Protein AF-0000000084936876 (afdb_homodimer)

Nearest PDB structures (foldseek):
  5cu1-assembly1_A  TM=8.291E-01  e=4.754E-08  Ruegeria pomeroyi DSS-3
  4b29-assembly1_A  TM=8.670E-01  e=3.495E-07  Roseovarius nubinhibens ISM
  4uxa-assembly9_L  TM=7.597E-01  e=8.096E-07  Granulicella tundricola
  3jzv-assembly1_A  TM=7.688E-01  e=1.232E-06  Rhodospirillum rubrum ATCC 11170
  2b8m-assembly1_A-2  TM=7.951E-01  e=5.359E-06  Methanocaldococcus jannaschii

Radius of gyration: 26.54 Å; Cα contacts (8 Å, |Δi|>4): 713; chains: 2; bounding box: 97×68×65 Å

Structure (mmCIF, N/CA/C/O backbone):
data_AF-0000000084936876-model_v1
#
loop_
_entity.id
_entity.type
_entity.pdbx_description
1 polymer 'Cupin 2 conserved barrel domain protein'
#
loop_
_atom_site.group_PDB
_atom_site.id
_atom_site.type_symbol
_atom_site.label_atom_id
_atom_site.label_alt_id
_atom_site.label_comp_id
_atom_site.label_asym_id
_atom_site.label_entity_id
_atom_site.label_seq_id
_atom_site.pdbx_PDB_ins_code
_atom_site.Cartn_x
_atom_site.Cartn_y
_atom_site.Cartn_z
_atom_site.occupancy
_atom_site.B_iso_or_equiv
_atom_site.auth_seq_id
_atom_site.auth_comp_id
_atom_site.auth_asym_id
_atom_site.auth_atom_id
_atom_site.pdbx_PDB_model_num
ATOM 1 N N . MET A 1 1 ? 78.312 -20.406 22.625 1 37.53 1 MET A N 1
ATOM 2 C CA . MET A 1 1 ? 77.062 -20.859 21.953 1 37.53 1 MET A CA 1
ATOM 3 C C . MET A 1 1 ? 75.875 -20.156 22.484 1 37.53 1 MET A C 1
ATOM 5 O O . MET A 1 1 ? 75.562 -20.266 23.672 1 37.53 1 MET A O 1
ATOM 9 N N . LYS A 1 2 ? 75.562 -18.891 22.016 1 52.69 2 LYS A N 1
ATOM 10 C CA . LYS A 1 2 ? 74.438 -18.031 22.406 1 52.69 2 LYS A CA 1
ATOM 11 C C . LYS A 1 2 ? 73.125 -18.734 22.156 1 52.69 2 LYS A C 1
ATOM 13 O O . LYS A 1 2 ? 72.938 -19.391 21.141 1 52.69 2 LYS A O 1
ATOM 18 N N . PRO A 1 3 ? 72.25 -18.953 23.219 1 56.25 3 PRO A N 1
ATOM 19 C CA . PRO A 1 3 ? 71 -19.625 23.062 1 56.25 3 PRO A CA 1
ATOM 20 C C . PRO A 1 3 ? 70.062 -18.906 22.078 1 56.25 3 PRO A C 1
ATOM 22 O O . PRO A 1 3 ? 70.062 -17.672 22.016 1 56.25 3 PRO A O 1
ATOM 25 N N . LEU A 1 4 ? 69.75 -19.547 20.922 1 57.91 4 LEU A N 1
ATOM 26 C CA . LEU A 1 4 ? 68.812 -19.062 19.953 1 57.91 4 LEU A CA 1
ATOM 27 C C . LEU A 1 4 ? 67.438 -18.906 20.578 1 57.91 4 LEU A C 1
ATOM 29 O O . LEU A 1 4 ? 66.875 -19.875 21.125 1 57.91 4 LEU A O 1
ATOM 33 N N . MET A 1 5 ? 67.062 -17.688 21.047 1 58.72 5 MET A N 1
ATOM 34 C CA . MET A 1 5 ? 65.75 -17.391 21.531 1 58.72 5 MET A CA 1
ATOM 35 C C . MET A 1 5 ? 64.688 -17.656 20.453 1 58.72 5 MET A C 1
ATOM 37 O O . MET A 1 5 ? 64.75 -17.125 19.359 1 58.72 5 MET A O 1
ATOM 41 N N . THR A 1 6 ? 64 -18.797 20.422 1 60.38 6 THR A N 1
ATOM 42 C CA . THR A 1 6 ? 62.875 -19.094 19.531 1 60.38 6 THR A CA 1
ATOM 43 C C . THR A 1 6 ? 61.688 -18.203 19.828 1 60.38 6 THR A C 1
ATOM 45 O O . THR A 1 6 ? 61.219 -18.141 20.969 1 60.38 6 THR A O 1
ATOM 48 N N . THR A 1 7 ? 61.5 -17.109 19.156 1 61.91 7 THR A N 1
ATOM 49 C CA . THR A 1 7 ? 60.312 -16.297 19.219 1 61.91 7 THR A CA 1
ATOM 50 C C . THR A 1 7 ? 59.094 -17.062 18.672 1 61.91 7 THR A C 1
ATOM 52 O O . THR A 1 7 ? 59.125 -17.547 17.547 1 61.91 7 THR A O 1
ATOM 55 N N . SER A 1 8 ? 58.281 -17.562 19.516 1 59.09 8 SER A N 1
ATOM 56 C CA . SER A 1 8 ? 57.031 -18.188 19.094 1 59.09 8 SER A CA 1
ATOM 57 C C . SER A 1 8 ? 56.062 -17.141 18.562 1 59.09 8 SER A C 1
ATOM 59 O O . SER A 1 8 ? 55.719 -16.172 19.25 1 59.09 8 SER A O 1
ATOM 61 N N . LEU A 1 9 ? 55.875 -17.078 17.266 1 61.03 9 LEU A N 1
ATOM 62 C CA . LEU A 1 9 ? 54.875 -16.25 16.625 1 61.03 9 LEU A CA 1
ATOM 63 C C . LEU A 1 9 ? 53.469 -16.797 16.922 1 61.03 9 LEU A C 1
ATOM 65 O O . LEU A 1 9 ? 53.156 -17.922 16.562 1 61.03 9 LEU A O 1
ATOM 69 N N . ALA A 1 10 ? 52.719 -16.172 17.875 1 60.09 10 ALA A N 1
ATOM 70 C CA . ALA A 1 10 ? 51.312 -16.5 18.109 1 60.09 10 ALA A CA 1
ATOM 71 C C . ALA A 1 10 ? 50.438 -16 16.969 1 60.09 10 ALA A C 1
ATOM 73 O O . ALA A 1 10 ? 50.375 -14.789 16.719 1 60.09 10 ALA A O 1
ATOM 74 N N . LEU A 1 11 ? 50.125 -16.875 16.016 1 56.88 11 LEU A N 1
ATOM 75 C CA . LEU A 1 11 ? 49.156 -16.531 14.992 1 56.88 11 LEU A CA 1
ATOM 76 C C . LEU A 1 11 ? 47.75 -16.359 15.602 1 56.88 11 LEU A C 1
ATOM 78 O O . LEU A 1 11 ? 47.188 -17.312 16.156 1 56.88 11 LEU A O 1
ATOM 82 N N . ALA A 1 12 ? 47.25 -15.117 15.82 1 61.59 12 ALA A N 1
ATOM 83 C CA . ALA A 1 12 ? 45.875 -14.844 16.219 1 61.59 12 ALA A CA 1
ATOM 84 C C . ALA A 1 12 ? 44.906 -15.258 15.133 1 61.59 12 ALA A C 1
ATOM 86 O O . ALA A 1 12 ? 44.938 -14.742 14.008 1 61.59 12 ALA A O 1
ATOM 87 N N . LEU A 1 13 ? 44.219 -16.422 15.273 1 55.91 13 LEU A N 1
ATOM 88 C CA . LEU A 1 13 ? 43.125 -16.812 14.383 1 55.91 13 LEU A CA 1
ATOM 89 C C . LEU A 1 13 ? 41.969 -15.844 14.508 1 55.91 13 LEU A C 1
ATOM 91 O O . LEU A 1 13 ? 41.312 -15.789 15.555 1 55.91 13 LEU A O 1
ATOM 95 N N . VAL A 1 14 ? 41.875 -14.859 13.641 1 60.16 14 VAL A N 1
ATOM 96 C CA . VAL A 1 14 ? 40.656 -14.055 13.547 1 60.16 14 VAL A CA 1
ATOM 97 C C . VAL A 1 14 ? 39.5 -14.93 13.094 1 60.16 14 VAL A C 1
ATOM 99 O O . VAL A 1 14 ? 39.469 -15.43 11.969 1 60.16 14 VAL A O 1
ATOM 102 N N . LEU A 1 15 ? 38.625 -15.375 14 1 57.72 15 LEU A N 1
ATOM 103 C CA . LEU A 1 15 ? 37.375 -16.016 13.648 1 57.72 15 LEU A CA 1
ATOM 104 C C . LEU A 1 15 ? 36.469 -15.062 12.883 1 57.72 15 LEU A C 1
ATOM 106 O O . LEU A 1 15 ? 35.938 -14.109 13.453 1 57.72 15 LEU A O 1
ATOM 110 N N . LEU A 1 16 ? 36.469 -15.062 11.602 1 59.28 16 LEU A N 1
ATOM 111 C CA . LEU A 1 16 ? 35.469 -14.398 10.805 1 59.28 16 LEU A CA 1
ATOM 112 C C . LEU A 1 16 ? 34.062 -14.938 11.133 1 59.28 16 LEU A C 1
ATOM 114 O O . LEU A 1 16 ? 33.719 -16.047 10.734 1 59.28 16 LEU A O 1
ATOM 118 N N . THR A 1 17 ? 33.438 -14.414 12.156 1 57.56 17 THR A N 1
ATOM 119 C CA . THR A 1 17 ? 32 -14.734 12.328 1 57.56 17 THR A CA 1
ATOM 120 C C . THR A 1 17 ? 31.234 -14.414 11.062 1 57.56 17 THR A C 1
ATOM 122 O O . THR A 1 17 ? 31.391 -13.344 10.469 1 57.56 17 THR A O 1
ATOM 125 N N . PRO A 1 18 ? 30.703 -15.445 10.438 1 56.47 18 PRO A N 1
ATOM 126 C CA . PRO A 1 18 ? 29.859 -15.133 9.281 1 56.47 18 PRO A CA 1
ATOM 127 C C . PRO A 1 18 ? 28.859 -14.016 9.57 1 56.47 18 PRO A C 1
ATOM 129 O O . PRO A 1 18 ? 28.453 -13.828 10.719 1 56.47 18 PRO A O 1
ATOM 132 N N . PRO A 1 19 ? 28.719 -13.141 8.633 1 53.59 19 PRO A N 1
ATOM 133 C CA . PRO A 1 19 ? 27.672 -12.141 8.875 1 53.59 19 PRO A CA 1
ATOM 134 C C . PRO A 1 19 ? 26.344 -12.758 9.312 1 53.59 19 PRO A C 1
ATOM 136 O O . PRO A 1 19 ? 26.031 -13.891 8.922 1 53.59 19 PRO A O 1
ATOM 139 N N . PRO A 1 20 ? 25.766 -12.305 10.344 1 46.81 20 PRO A N 1
ATOM 140 C CA . PRO A 1 20 ? 24.469 -12.852 10.766 1 46.81 20 PRO A CA 1
ATOM 141 C C . PRO A 1 20 ? 23.5 -13.078 9.602 1 46.81 20 PRO A C 1
ATOM 143 O O . PRO A 1 20 ? 23.438 -12.25 8.688 1 46.81 20 PRO A O 1
ATOM 146 N N . VAL A 1 21 ? 23.172 -14.227 9.32 1 41.81 21 VAL A N 1
ATOM 147 C CA . VAL A 1 21 ? 22.047 -14.516 8.438 1 41.81 21 VAL A CA 1
ATOM 148 C C . VAL A 1 21 ? 20.875 -13.609 8.797 1 41.81 21 VAL A C 1
ATOM 150 O O . VAL A 1 21 ? 20.422 -13.586 9.945 1 41.81 21 VAL A O 1
ATOM 153 N N . ARG A 1 22 ? 20.75 -12.461 8.18 1 45.72 22 ARG A N 1
ATOM 154 C CA . ARG A 1 22 ? 19.516 -11.719 8.406 1 45.72 22 ARG A CA 1
ATOM 155 C C . ARG A 1 22 ? 18.328 -12.664 8.555 1 45.72 22 ARG A C 1
ATOM 157 O O . ARG A 1 22 ? 18.094 -13.492 7.68 1 45.72 22 ARG A O 1
ATOM 164 N N . ALA A 1 23 ? 18.062 -13.047 9.859 1 53.78 23 ALA A N 1
ATOM 165 C CA . ALA A 1 23 ? 16.844 -13.828 10.086 1 53.78 23 ALA A CA 1
ATOM 166 C C . ALA A 1 23 ? 15.742 -13.422 9.102 1 53.78 23 ALA A C 1
ATOM 168 O O . ALA A 1 23 ? 15.516 -12.234 8.875 1 53.78 23 ALA A O 1
ATOM 169 N N . ASN A 1 24 ? 15.273 -14.367 8.242 1 72.44 24 ASN A N 1
ATOM 170 C CA . ASN A 1 24 ? 14.281 -14.172 7.191 1 72.44 24 ASN A CA 1
ATOM 171 C C . ASN A 1 24 ? 13.039 -13.461 7.719 1 72.44 24 ASN A C 1
ATOM 173 O O . ASN A 1 24 ? 12.438 -13.898 8.703 1 72.44 24 ASN A O 1
ATOM 177 N N . GLU A 1 25 ? 12.82 -12.25 7.453 1 90.19 25 GLU A N 1
ATOM 178 C CA . GLU A 1 25 ? 11.648 -11.492 7.859 1 90.19 25 GLU A CA 1
ATOM 179 C C . GLU A 1 25 ? 10.367 -12.297 7.641 1 90.19 25 GLU A C 1
ATOM 181 O O . GLU A 1 25 ? 10.227 -12.984 6.629 1 90.19 25 GLU A O 1
ATOM 186 N N . LEU A 1 26 ? 9.5 -12.383 8.68 1 96.12 26 LEU A N 1
ATOM 187 C CA . LEU A 1 26 ? 8.242 -13.117 8.57 1 96.12 26 LEU A CA 1
ATOM 188 C C . LEU A 1 26 ? 7.172 -12.273 7.895 1 96.12 26 LEU A C 1
ATOM 190 O O . LEU A 1 26 ? 7.125 -11.055 8.086 1 96.12 26 LEU A O 1
ATOM 194 N N . ALA A 1 27 ? 6.309 -12.977 7.117 1 98.56 27 ALA A N 1
ATOM 195 C CA . ALA A 1 27 ? 5.109 -12.336 6.59 1 98.56 27 ALA A CA 1
ATOM 196 C C . ALA A 1 27 ? 4.141 -11.969 7.715 1 98.56 27 ALA A C 1
ATOM 198 O O . ALA A 1 27 ? 4.152 -12.594 8.781 1 98.56 27 ALA A O 1
ATOM 199 N N . LEU A 1 28 ? 3.344 -10.938 7.512 1 98.5 28 LEU A N 1
ATOM 200 C CA . LEU A 1 28 ? 2.328 -10.586 8.5 1 98.5 28 LEU A CA 1
ATOM 201 C C . LEU A 1 28 ? 1.069 -10.062 7.816 1 98.5 28 LEU A C 1
ATOM 203 O O . LEU A 1 28 ? 1.102 -9.695 6.641 1 98.5 28 LEU A O 1
ATOM 207 N N . SER A 1 29 ? -0.061 -10.094 8.461 1 98.69 29 SER A N 1
ATOM 208 C CA . SER A 1 29 ? -1.321 -9.453 8.094 1 98.69 29 SER A CA 1
ATOM 209 C C . SER A 1 29 ? -1.938 -8.719 9.281 1 98.69 29 SER A C 1
ATOM 211 O O . SER A 1 29 ? -1.851 -9.18 10.422 1 98.69 29 SER A O 1
ATOM 213 N N . VAL A 1 30 ? -2.502 -7.578 8.961 1 98.69 30 VAL A N 1
ATOM 214 C CA . VAL A 1 30 ? -3.002 -6.719 10.031 1 98.69 30 VAL A CA 1
ATOM 215 C C . VAL A 1 30 ? -4.332 -6.098 9.617 1 98.69 30 VAL A C 1
ATOM 217 O O . VAL A 1 30 ? -4.473 -5.605 8.492 1 98.69 30 VAL A O 1
ATOM 220 N N . SER A 1 31 ? -5.297 -6.195 10.477 1 98.75 31 SER A N 1
ATOM 221 C CA . SER A 1 31 ? -6.508 -5.383 10.391 1 98.75 31 SER A CA 1
ATOM 222 C C . SER A 1 31 ? -6.395 -4.129 11.25 1 98.75 31 SER A C 1
ATOM 224 O O . SER A 1 31 ? -5.824 -4.164 12.344 1 98.75 31 SER A O 1
ATOM 226 N N . PRO A 1 32 ? -7.012 -3.035 10.758 1 98.69 32 PRO A N 1
ATOM 227 C CA . PRO A 1 32 ? -6.977 -1.844 11.609 1 98.69 32 PRO A CA 1
ATOM 228 C C . PRO A 1 32 ? -7.59 -2.086 12.984 1 98.69 32 PRO A C 1
ATOM 230 O O . PRO A 1 32 ? -7.273 -1.372 13.945 1 98.69 32 PRO A O 1
ATOM 233 N N . ASP A 1 33 ? -8.391 -3.09 13.133 1 98.06 33 ASP A N 1
ATOM 234 C CA . ASP A 1 33 ? -9.109 -3.33 14.375 1 98.06 33 ASP A CA 1
ATOM 235 C C . ASP A 1 33 ? -8.367 -4.328 15.258 1 98.06 33 ASP A C 1
ATOM 237 O O . ASP A 1 33 ? -8.812 -4.641 16.359 1 98.06 33 ASP A O 1
ATOM 241 N N . ASP A 1 34 ? -7.281 -4.844 14.789 1 98.56 34 ASP A N 1
ATOM 242 C CA . ASP A 1 34 ? -6.527 -5.824 15.562 1 98.56 34 ASP A CA 1
ATOM 243 C C . ASP A 1 34 ? -5.945 -5.195 16.828 1 98.56 34 ASP A C 1
ATOM 245 O O . ASP A 1 34 ? -5.52 -4.035 16.812 1 98.56 34 ASP A O 1
ATOM 249 N N . SER A 1 35 ? -5.746 -5.965 17.828 1 97.5 35 SER A N 1
ATOM 250 C CA . SER A 1 35 ? -5.227 -5.488 19.109 1 97.5 35 SER A CA 1
ATOM 251 C C . SER A 1 35 ? -3.742 -5.148 19.016 1 97.5 35 SER A C 1
ATOM 253 O O . SER A 1 35 ? -3.219 -4.387 19.828 1 97.5 35 SER A O 1
ATOM 255 N N . VAL A 1 36 ? -3.076 -5.742 18.047 1 96.75 36 VAL A N 1
ATOM 256 C CA . VAL A 1 36 ? -1.639 -5.531 17.906 1 96.75 36 VAL A CA 1
ATOM 257 C C . VAL A 1 36 ? -1.371 -4.125 17.375 1 96.75 36 VAL A C 1
ATOM 259 O O . VAL A 1 36 ? -0.239 -3.637 17.438 1 96.75 36 VAL A O 1
ATOM 262 N N . VAL A 1 37 ? -2.408 -3.547 16.75 1 98.75 37 VAL A N 1
ATOM 263 C CA . VAL A 1 37 ? -2.256 -2.184 16.25 1 98.75 37 VAL A CA 1
ATOM 264 C C . VAL A 1 37 ? -2.133 -1.214 17.422 1 98.75 37 VAL A C 1
ATOM 266 O O . VAL A 1 37 ? -3.061 -1.079 18.219 1 98.75 37 VAL A O 1
ATOM 269 N N . GLN A 1 38 ? -0.998 -0.496 17.531 1 98.5 38 GLN A N 1
ATOM 270 C CA . GLN A 1 38 ? -0.733 0.461 18.594 1 98.5 38 GLN A CA 1
ATOM 271 C C . GLN A 1 38 ? -0.874 1.896 18.094 1 98.5 38 GLN A C 1
ATOM 273 O O . GLN A 1 38 ? 0.076 2.467 17.562 1 98.5 38 GLN A O 1
ATOM 278 N N . TRP A 1 39 ? -1.994 2.422 18.391 1 98.75 39 TRP A N 1
ATOM 279 C CA . TRP A 1 39 ? -2.309 3.77 17.922 1 98.75 39 TRP A CA 1
ATOM 280 C C . TRP A 1 39 ? -1.572 4.816 18.75 1 98.75 39 TRP A C 1
ATOM 282 O O . TRP A 1 39 ? -1.48 4.699 19.969 1 98.75 39 TRP A O 1
ATOM 292 N N . GLY A 1 40 ? -1.03 5.766 18.109 1 98.5 40 GLY A N 1
ATOM 293 C CA . GLY A 1 40 ? -0.396 6.926 18.719 1 98.5 40 GLY A CA 1
ATOM 294 C C . GLY A 1 40 ? -0.872 8.242 18.125 1 98.5 40 GLY A C 1
ATOM 295 O O . GLY A 1 40 ? -1.695 8.25 17.203 1 98.5 40 GLY A O 1
ATOM 296 N N . PRO A 1 41 ? -0.347 9.289 18.594 1 97.81 41 PRO A N 1
ATOM 297 C CA . PRO A 1 41 ? -0.813 10.602 18.141 1 97.81 41 PRO A CA 1
ATOM 298 C C . PRO A 1 41 ? -0.229 10.992 16.781 1 97.81 41 PRO A C 1
ATOM 300 O O . PRO A 1 41 ? 0.843 10.516 16.406 1 97.81 41 PRO A O 1
ATOM 303 N N . CYS A 1 42 ? -0.963 11.836 16.094 1 98.31 42 CYS A N 1
ATOM 304 C CA . CYS A 1 42 ? -0.417 12.523 14.93 1 98.31 42 CYS A CA 1
ATOM 305 C C . CYS A 1 42 ? 0.503 13.664 15.344 1 98.31 42 CYS A C 1
ATOM 307 O O . CYS A 1 42 ? 0.605 13.977 16.531 1 98.31 42 CYS A O 1
ATOM 309 N N . PRO A 1 43 ? 1.274 14.148 14.359 1 97.38 43 PRO A N 1
ATOM 310 C CA . PRO A 1 43 ? 2.094 15.312 14.695 1 97.38 43 PRO A CA 1
ATOM 311 C C . PRO A 1 43 ? 1.299 16.422 15.391 1 97.38 43 PRO A C 1
ATOM 313 O O . PRO A 1 43 ? 0.101 16.578 15.141 1 97.38 43 PRO A O 1
ATOM 316 N N . ALA A 1 44 ? 1.956 17.281 16.094 1 96.88 44 ALA A N 1
ATOM 317 C CA . ALA A 1 44 ? 1.335 18.25 17 1 96.88 44 ALA A CA 1
ATOM 318 C C . ALA A 1 44 ? 0.499 19.25 16.219 1 96.88 44 ALA A C 1
ATOM 320 O O . ALA A 1 44 ? -0.468 19.812 16.75 1 96.88 44 ALA A O 1
ATOM 321 N N . PHE A 1 45 ? 0.885 19.516 15 1 97.06 45 PHE A N 1
ATOM 322 C CA . PHE A 1 45 ? 0.172 20.547 14.266 1 97.06 45 PHE A CA 1
ATOM 323 C C . PHE A 1 45 ? -1.131 20.016 13.688 1 97.06 45 PHE A C 1
ATOM 325 O O . PHE A 1 45 ? -1.899 20.75 13.07 1 97.06 45 PHE A O 1
ATOM 332 N N . PHE A 1 46 ? -1.391 18.719 13.789 1 97.75 46 PHE A N 1
ATOM 333 C CA . PHE A 1 46 ? -2.715 18.172 13.5 1 97.75 46 PHE A CA 1
ATOM 334 C C . PHE A 1 46 ? -3.662 18.422 14.672 1 97.75 46 PHE A C 1
ATOM 336 O O . PHE A 1 46 ? -3.275 18.266 15.828 1 97.75 46 PHE A O 1
ATOM 343 N N . PRO A 1 47 ? -4.895 18.781 14.391 1 97.25 47 PRO A N 1
ATOM 344 C CA . PRO A 1 47 ? -5.863 18.875 15.484 1 97.25 47 PRO A CA 1
ATOM 345 C C . PRO A 1 47 ? -6.043 17.547 16.234 1 97.25 47 PRO A C 1
ATOM 347 O O . PRO A 1 47 ? -5.707 16.484 15.703 1 97.25 47 PRO A O 1
ATOM 350 N N . ASP A 1 48 ? -6.633 17.562 17.422 1 97.75 48 ASP A N 1
ATOM 351 C CA . ASP A 1 48 ? -6.887 16.359 18.203 1 97.75 48 ASP A CA 1
ATOM 352 C C . ASP A 1 48 ? -7.812 15.406 17.469 1 97.75 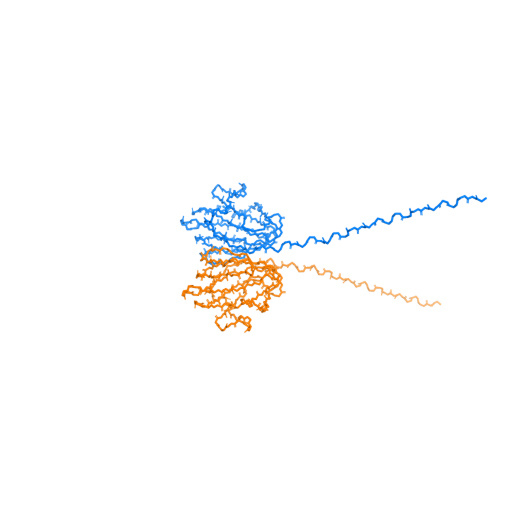48 ASP A C 1
ATOM 354 O O . ASP A 1 48 ? -8.695 15.836 16.719 1 97.75 48 ASP A O 1
ATOM 358 N N . GLY A 1 49 ? -7.598 14.078 17.734 1 98.38 49 GLY A N 1
ATOM 359 C CA . GLY A 1 49 ? -8.484 13.078 17.172 1 98.38 49 GLY A CA 1
ATOM 360 C C . GLY A 1 49 ? -7.805 12.188 16.141 1 98.38 49 GLY A C 1
ATOM 361 O O . GLY A 1 49 ? -8.258 11.07 15.883 1 98.38 49 GLY A O 1
ATOM 362 N N . CYS A 1 50 ? -6.789 12.727 15.562 1 98.5 50 CYS A N 1
ATOM 363 C CA . CYS A 1 50 ? -6.008 11.969 14.594 1 98.5 50 CYS A CA 1
ATOM 364 C C . CYS A 1 50 ? -5.152 10.914 15.281 1 98.5 50 CYS A C 1
ATOM 366 O O . CYS A 1 50 ? -4.555 11.18 16.328 1 98.5 50 CYS A O 1
ATOM 368 N N . GLU A 1 51 ? -5.094 9.711 14.719 1 98.75 51 GLU A N 1
ATOM 369 C CA . GLU A 1 51 ? -4.23 8.648 15.227 1 98.75 51 GLU A CA 1
ATOM 370 C C . GLU A 1 51 ? -3.426 8.008 14.102 1 98.75 51 GLU A C 1
ATOM 372 O O . GLU A 1 51 ? -3.879 7.957 12.953 1 98.75 51 GLU A O 1
ATOM 377 N N . LEU A 1 52 ? -2.252 7.508 14.43 1 98.81 52 LEU A N 1
ATOM 378 C CA . LEU A 1 52 ? -1.408 6.754 13.508 1 98.81 52 LEU A CA 1
ATOM 379 C C . LEU A 1 52 ? -0.862 5.496 14.18 1 98.81 52 LEU A C 1
ATOM 381 O O . LEU A 1 52 ? -0.699 5.457 15.398 1 98.81 52 LEU A O 1
ATOM 385 N N . ALA A 1 53 ? -0.579 4.488 13.469 1 98.94 53 ALA A N 1
ATOM 386 C CA . ALA A 1 53 ? 0.075 3.27 13.938 1 98.94 53 ALA A CA 1
ATOM 387 C C . ALA A 1 53 ? 1.056 2.74 12.891 1 98.94 53 ALA A C 1
ATOM 389 O O . ALA A 1 53 ? 0.704 2.592 11.719 1 98.94 53 ALA A O 1
ATOM 390 N N . VAL A 1 54 ? 2.299 2.48 13.266 1 98.88 54 VAL A N 1
ATOM 391 C CA . VAL A 1 54 ? 3.232 1.784 12.383 1 98.88 54 VAL A CA 1
ATOM 392 C C . VAL A 1 54 ? 2.9 0.295 12.352 1 98.88 54 VAL A C 1
ATOM 394 O O . VAL A 1 54 ? 2.875 -0.365 13.391 1 98.88 54 VAL A O 1
ATOM 397 N N . ILE A 1 55 ? 2.656 -0.219 11.203 1 98.88 55 ILE A N 1
ATOM 398 C CA . ILE A 1 55 ? 2.213 -1.608 11.148 1 98.88 55 ILE A CA 1
ATOM 399 C C . ILE A 1 55 ? 3.305 -2.477 10.531 1 98.88 55 ILE A C 1
ATOM 401 O O . ILE A 1 55 ? 3.264 -3.705 10.633 1 98.88 55 ILE A O 1
ATOM 405 N N . HIS A 1 56 ? 4.27 -1.874 9.922 1 98.75 56 HIS A N 1
ATOM 406 C CA . HIS A 1 56 ? 5.426 -2.607 9.414 1 98.75 56 HIS A CA 1
ATOM 407 C C . HIS A 1 56 ? 6.625 -1.686 9.227 1 98.75 56 HIS A C 1
ATOM 409 O O . HIS A 1 56 ? 6.477 -0.559 8.742 1 98.75 56 HIS A O 1
ATOM 415 N N . GLY A 1 57 ? 7.793 -2.205 9.617 1 98.5 57 GLY A N 1
ATOM 416 C CA . GLY A 1 57 ? 9.039 -1.499 9.383 1 98.5 57 GLY A CA 1
ATOM 417 C C . GLY A 1 57 ? 9.375 -0.504 10.484 1 98.5 57 GLY A C 1
ATOM 418 O O . GLY A 1 57 ? 8.703 -0.456 11.516 1 98.5 57 GLY A O 1
ATOM 419 N N . ASP A 1 58 ? 10.477 0.191 10.289 1 98.56 58 ASP A N 1
ATOM 420 C CA . ASP A 1 58 ? 10.984 1.264 11.133 1 98.56 58 ASP A CA 1
ATOM 421 C C . ASP A 1 58 ? 10.711 2.633 10.516 1 98.56 58 ASP A C 1
ATOM 423 O O . ASP A 1 58 ? 11.258 2.959 9.453 1 98.56 58 ASP A O 1
ATOM 427 N N . PRO A 1 59 ? 9.852 3.426 11.156 1 98.56 59 PRO A N 1
ATOM 428 C CA . PRO A 1 59 ? 9.484 4.703 10.539 1 98.56 59 PRO A CA 1
ATOM 429 C C . PRO A 1 59 ? 10.68 5.613 10.297 1 98.56 59 PRO A C 1
ATOM 431 O O . PRO A 1 59 ? 10.594 6.566 9.516 1 98.56 59 PRO A O 1
ATOM 434 N N . ALA A 1 60 ? 11.773 5.371 10.969 1 98.69 60 ALA A N 1
ATOM 435 C CA . ALA A 1 60 ? 12.969 6.188 10.789 1 98.69 60 ALA A CA 1
ATOM 436 C C . ALA A 1 60 ? 13.797 5.695 9.602 1 98.69 60 ALA A C 1
ATOM 438 O O . ALA A 1 60 ? 14.82 6.289 9.258 1 98.69 60 ALA A O 1
ATOM 439 N N . LYS A 1 61 ? 13.383 4.625 8.93 1 98.69 61 LYS A N 1
ATOM 440 C CA . LYS A 1 61 ? 14.047 4.035 7.773 1 98.69 61 LYS A CA 1
ATOM 441 C C . LYS A 1 61 ? 13.102 3.955 6.578 1 98.69 61 LYS A C 1
ATOM 443 O O . LYS A 1 61 ? 11.891 4.156 6.723 1 98.69 61 LYS A O 1
ATOM 448 N N . PRO A 1 62 ? 13.664 3.746 5.363 1 98.56 62 PRO A N 1
ATOM 449 C CA . PRO A 1 62 ? 12.789 3.627 4.195 1 98.56 62 PRO A CA 1
ATOM 450 C C . PRO A 1 62 ? 11.836 2.438 4.289 1 98.56 62 PRO A C 1
ATOM 452 O O . PRO A 1 62 ? 12.156 1.437 4.938 1 98.56 62 PRO A O 1
ATOM 455 N N . ASN A 1 63 ? 10.703 2.582 3.641 1 98.75 63 ASN A N 1
ATOM 456 C CA . ASN A 1 63 ? 9.75 1.509 3.377 1 98.75 63 ASN A CA 1
ATOM 457 C C . ASN A 1 63 ? 9.031 1.073 4.648 1 98.75 63 ASN A C 1
ATOM 459 O O . ASN A 1 63 ? 8.859 -0.123 4.891 1 98.75 63 ASN A O 1
ATOM 463 N N . ALA A 1 64 ? 8.688 2.023 5.508 1 98.88 64 ALA A N 1
ATOM 464 C CA . ALA A 1 64 ? 7.754 1.757 6.594 1 98.88 64 ALA A CA 1
ATOM 465 C C . ALA A 1 64 ? 6.309 1.917 6.125 1 98.88 64 ALA A C 1
ATOM 467 O O . ALA A 1 64 ? 6.027 2.713 5.223 1 98.88 64 ALA A O 1
ATOM 468 N N . ASP A 1 65 ? 5.379 1.185 6.734 1 98.94 65 ASP A N 1
ATOM 469 C CA . ASP A 1 65 ? 3.945 1.259 6.465 1 98.94 65 ASP A CA 1
ATOM 470 C C . ASP A 1 65 ? 3.172 1.675 7.715 1 98.94 65 ASP A C 1
ATOM 472 O O . ASP A 1 65 ? 3.461 1.2 8.812 1 98.94 65 ASP A O 1
ATOM 476 N N . ILE A 1 66 ? 2.172 2.529 7.555 1 98.94 66 ILE A N 1
ATOM 477 C CA . ILE A 1 66 ? 1.428 2.98 8.727 1 98.94 66 ILE A CA 1
ATOM 478 C C . ILE A 1 66 ? -0.07 2.934 8.43 1 98.94 66 ILE A C 1
ATOM 480 O O . ILE A 1 66 ? -0.482 2.889 7.27 1 98.94 66 ILE A O 1
ATOM 484 N N . LEU A 1 67 ? -0.846 2.93 9.453 1 98.94 67 LEU A N 1
ATOM 485 C CA . LEU A 1 67 ? -2.258 3.297 9.453 1 98.94 67 LEU A CA 1
ATOM 486 C C . LEU A 1 67 ? -2.445 4.746 9.891 1 98.94 67 LEU A C 1
ATOM 488 O O . LEU A 1 67 ? -1.776 5.207 10.812 1 98.94 67 LEU A O 1
ATOM 492 N N . PHE A 1 68 ? -3.258 5.48 9.211 1 99 68 PHE A N 1
ATOM 493 C CA . PHE A 1 68 ? -3.703 6.824 9.547 1 99 68 PHE A CA 1
ATOM 494 C C . PHE A 1 68 ? -5.211 6.859 9.758 1 99 68 PHE A C 1
ATOM 496 O O . PHE A 1 68 ? -5.977 6.523 8.852 1 99 68 PHE A O 1
ATOM 503 N N . LYS A 1 69 ? -5.629 7.285 10.914 1 98.94 69 LYS A N 1
ATOM 504 C CA . LYS A 1 69 ? -7.047 7.277 11.258 1 98.94 69 LYS A CA 1
ATOM 505 C C . LYS A 1 69 ? -7.504 8.648 11.742 1 98.94 69 LYS A C 1
ATOM 507 O O . LYS A 1 69 ? -6.871 9.25 12.617 1 98.94 69 LYS A O 1
ATOM 512 N N . ILE A 1 70 ? -8.609 9.125 11.195 1 98.94 70 ILE A N 1
ATOM 513 C CA . ILE A 1 70 ? -9.219 10.383 11.633 1 98.94 70 ILE A CA 1
ATOM 514 C C . ILE A 1 70 ? -10.727 10.203 11.781 1 98.94 70 ILE A C 1
ATOM 516 O O . ILE A 1 70 ? -11.336 9.414 11.055 1 98.94 70 ILE A O 1
ATOM 520 N N . PRO A 1 71 ? -11.352 10.969 12.688 1 98.81 71 PRO A N 1
ATOM 521 C CA . PRO A 1 71 ? -12.805 10.844 12.852 1 98.81 71 PRO A CA 1
ATOM 522 C C . PRO A 1 71 ? -13.586 11.43 11.68 1 98.81 71 PRO A C 1
ATOM 524 O O . PRO A 1 71 ? -13.031 12.18 10.875 1 98.81 71 PRO A O 1
ATOM 527 N N . GLY A 1 72 ? -14.852 10.953 11.625 1 98.88 72 GLY A N 1
ATOM 528 C CA . GLY A 1 72 ? -15.734 11.57 10.648 1 98.88 72 GLY A CA 1
ATOM 529 C C . GLY A 1 72 ? -15.812 13.078 10.789 1 98.88 72 GLY A C 1
ATOM 530 O O . GLY A 1 72 ? -15.914 13.602 11.906 1 98.88 72 GLY A O 1
ATOM 531 N N . GLY A 1 73 ? -15.734 13.773 9.625 1 98.69 73 GLY A N 1
ATOM 532 C CA . GLY A 1 73 ? -15.852 15.219 9.625 1 98.69 73 GLY A CA 1
ATOM 533 C C . GLY A 1 73 ? -14.531 15.922 9.875 1 98.69 73 GLY A C 1
ATOM 534 O O . GLY A 1 73 ? -14.438 17.141 9.734 1 98.69 73 GLY A O 1
ATOM 535 N N . TYR A 1 74 ? -13.484 15.227 10.203 1 98.56 74 TYR A N 1
ATOM 536 C CA . TYR A 1 74 ? -12.18 15.758 10.578 1 98.56 74 TYR A CA 1
ATOM 537 C C . TYR A 1 74 ? -11.438 16.297 9.359 1 98.56 74 TYR A C 1
ATOM 539 O O . TYR A 1 74 ? -11.398 15.641 8.32 1 98.56 74 TYR A O 1
ATOM 547 N N . ALA A 1 75 ? -10.859 17.438 9.5 1 98.44 75 ALA A N 1
ATOM 548 C CA . ALA A 1 75 ? -9.984 18 8.477 1 98.44 75 ALA A CA 1
ATOM 549 C C . ALA A 1 75 ? -8.547 18.094 8.969 1 98.44 75 ALA A C 1
ATOM 551 O O . ALA A 1 75 ? -8.305 18.516 10.109 1 98.44 75 ALA A O 1
ATOM 552 N N . PHE A 1 76 ? -7.629 17.641 8.148 1 97.88 76 PHE A N 1
ATOM 553 C CA . PHE A 1 76 ? -6.227 17.828 8.508 1 97.88 76 PHE A CA 1
ATOM 554 C C . PHE A 1 76 ? -5.594 18.922 7.664 1 97.88 76 PHE A C 1
ATOM 556 O O . PHE A 1 76 ? -5.938 19.094 6.496 1 97.88 76 PHE A O 1
ATOM 563 N N . PRO A 1 77 ? -4.688 19.688 8.234 1 97.56 77 PRO A N 1
ATOM 564 C CA . PRO A 1 77 ? -4.152 20.891 7.602 1 97.56 77 PRO A CA 1
ATOM 565 C C . PRO A 1 77 ? -3.121 20.578 6.52 1 97.56 77 PRO A C 1
ATOM 567 O O . PRO A 1 77 ? -2.637 19.453 6.43 1 97.56 77 PRO A O 1
ATOM 570 N N . ALA A 1 78 ? -2.789 21.609 5.789 1 98.12 78 ALA A N 1
ATOM 571 C CA . ALA A 1 78 ? -1.775 21.516 4.742 1 98.12 78 ALA A CA 1
ATOM 572 C C . ALA A 1 78 ? -0.422 21.109 5.328 1 98.12 78 ALA A C 1
ATOM 574 O O . ALA A 1 78 ? 0.009 21.656 6.344 1 98.12 78 ALA A O 1
ATOM 575 N N . HIS A 1 79 ? 0.238 20.188 4.703 1 98.44 79 HIS A N 1
ATOM 576 C CA . HIS A 1 79 ? 1.554 19.688 5.098 1 98.44 79 HIS A CA 1
ATOM 577 C C . HIS A 1 79 ? 2.229 18.953 3.945 1 98.44 79 HIS A C 1
ATOM 579 O O . HIS A 1 79 ? 1.638 18.781 2.877 1 98.44 79 HIS A O 1
ATOM 585 N N . TRP A 1 80 ? 3.49 18.656 4.102 1 97.75 80 TRP A N 1
ATOM 586 C CA . TRP A 1 80 ? 4.227 17.859 3.119 1 97.75 80 TRP A CA 1
ATOM 587 C C . TRP A 1 80 ? 5.164 16.875 3.809 1 97.75 80 TRP A C 1
ATOM 589 O O . TRP A 1 80 ? 5.383 16.953 5.02 1 97.75 80 TRP A O 1
ATOM 599 N N . HIS A 1 81 ? 5.527 15.836 3.104 1 98 81 HIS A N 1
ATOM 600 C CA . HIS A 1 81 ? 6.461 14.789 3.516 1 98 81 HIS A CA 1
ATOM 601 C C . HIS A 1 81 ? 7.645 14.703 2.559 1 98 81 HIS A C 1
ATOM 603 O O . HIS A 1 81 ? 7.512 14.992 1.368 1 98 81 HIS A O 1
ATOM 609 N N . THR A 1 82 ? 8.805 14.219 3.066 1 98.31 82 THR A N 1
ATOM 610 C CA . THR A 1 82 ? 9.938 13.914 2.197 1 98.31 82 THR A CA 1
ATOM 611 C C . THR A 1 82 ? 9.602 12.742 1.277 1 98.31 82 THR A C 1
ATOM 613 O O . THR A 1 82 ? 10.062 12.688 0.134 1 98.31 82 THR A O 1
ATOM 616 N N . SER A 1 83 ? 8.852 11.867 1.776 1 98.69 83 SER A N 1
ATOM 617 C CA . SER A 1 83 ? 8.5 10.633 1.072 1 98.69 83 SER A CA 1
ATOM 618 C C . SER A 1 83 ? 7.25 10.828 0.214 1 98.69 83 SER A C 1
ATOM 620 O O . SER A 1 83 ? 6.328 11.547 0.603 1 98.69 83 SER A O 1
ATOM 622 N N . ALA A 1 84 ? 7.258 10.125 -0.92 1 98.69 84 ALA A N 1
ATOM 623 C CA . ALA A 1 84 ? 5.969 9.852 -1.547 1 98.69 84 ALA A CA 1
ATOM 624 C C . ALA A 1 84 ? 5.078 9.023 -0.627 1 98.69 84 ALA A C 1
ATOM 626 O O . ALA A 1 84 ? 5.574 8.297 0.235 1 98.69 84 ALA A O 1
ATOM 627 N N . GLU A 1 85 ? 3.793 9.172 -0.78 1 98.88 85 GLU A N 1
ATOM 628 C CA . GLU A 1 85 ? 2.805 8.367 -0.069 1 98.88 85 GLU A CA 1
ATOM 629 C C . GLU A 1 85 ? 1.999 7.504 -1.036 1 98.88 85 GLU A C 1
ATOM 631 O O . GLU A 1 85 ? 1.431 8.016 -2.006 1 98.88 85 GLU A O 1
ATOM 636 N N . ARG A 1 86 ? 1.974 6.238 -0.862 1 98.94 86 ARG A N 1
ATOM 637 C CA . ARG A 1 86 ? 1.149 5.254 -1.558 1 98.94 86 ARG A CA 1
ATOM 638 C C . ARG A 1 86 ? 0.02 4.754 -0.664 1 98.94 86 ARG A C 1
ATOM 640 O O . ARG A 1 86 ? 0.255 3.992 0.275 1 98.94 86 ARG A O 1
ATOM 647 N N . MET A 1 87 ? -1.188 5.207 -0.927 1 99 87 MET A N 1
ATOM 648 C CA . MET A 1 87 ? -2.273 5.148 0.048 1 99 87 MET A CA 1
ATOM 649 C C . MET A 1 87 ? -3.422 4.285 -0.467 1 99 87 MET A C 1
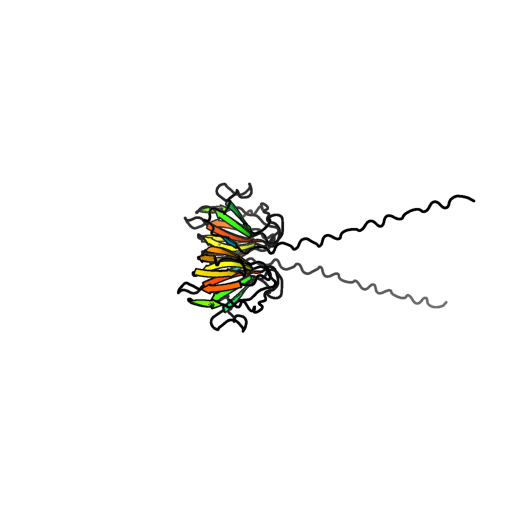ATOM 651 O O . MET A 1 87 ? -3.723 4.297 -1.662 1 99 87 MET A O 1
ATOM 655 N N . VAL A 1 88 ? -4.039 3.625 0.402 1 99 88 VAL A N 1
ATOM 656 C CA . VAL A 1 88 ? -5.324 2.986 0.145 1 99 88 VAL A CA 1
ATOM 657 C C . VAL A 1 88 ? -6.316 3.363 1.242 1 99 88 VAL A C 1
ATOM 659 O O . VAL A 1 88 ? -6.035 3.195 2.43 1 99 88 VAL A O 1
ATOM 662 N N . LEU A 1 89 ? -7.453 3.918 0.838 1 99 89 LEU A N 1
ATOM 663 C CA . LEU A 1 89 ? -8.5 4.18 1.815 1 99 89 LEU A CA 1
ATOM 664 C C . LEU A 1 89 ? -9.273 2.902 2.135 1 99 89 LEU A C 1
ATOM 666 O O . LEU A 1 89 ? -9.883 2.303 1.246 1 99 89 LEU A O 1
ATOM 670 N N . VAL A 1 90 ? -9.328 2.566 3.451 1 98.94 90 VAL A N 1
ATOM 671 C CA . VAL A 1 90 ? -9.93 1.273 3.762 1 98.94 90 VAL A CA 1
ATOM 672 C C . VAL A 1 90 ? -11.188 1.475 4.605 1 98.94 90 VAL A C 1
ATOM 674 O O . VAL A 1 90 ? -11.883 0.512 4.93 1 98.94 90 VAL A O 1
ATOM 677 N N . SER A 1 91 ? -11.43 2.67 4.965 1 98.94 91 SER A N 1
ATOM 678 C CA . SER A 1 91 ? -12.664 3.045 5.648 1 98.94 91 SER A CA 1
ATOM 679 C C . SER A 1 91 ? -13.039 4.496 5.359 1 98.94 91 SER A C 1
ATOM 681 O O . SER A 1 91 ? -12.172 5.367 5.316 1 98.94 91 SER A O 1
ATOM 683 N N . GLY A 1 92 ? -14.336 4.746 5.168 1 98.94 92 GLY A N 1
ATOM 684 C CA . GLY A 1 92 ? -14.875 6.094 5.062 1 98.94 92 GLY A CA 1
ATOM 685 C C . GLY A 1 92 ? -14.805 6.656 3.656 1 98.94 92 GLY A C 1
ATOM 686 O O . GLY A 1 92 ? -14.758 5.898 2.682 1 98.94 92 GLY A O 1
ATOM 687 N N . GLU A 1 93 ? -15.016 7.934 3.551 1 98.94 93 GLU A N 1
ATOM 688 C CA . GLU A 1 93 ? -14.883 8.766 2.357 1 98.94 93 GLU A CA 1
ATOM 689 C C . GLU A 1 93 ? -14.07 10.023 2.65 1 98.94 93 GLU A C 1
ATOM 691 O O . GLU A 1 93 ? -14.312 10.703 3.65 1 98.94 93 GLU A O 1
ATOM 696 N N . MET A 1 94 ? -13.133 10.305 1.766 1 98.94 94 MET A N 1
ATOM 697 C CA . MET A 1 94 ? -12.18 11.367 2.068 1 98.94 94 MET A CA 1
ATOM 698 C C . MET A 1 94 ? -12.016 12.312 0.877 1 98.94 94 MET A C 1
ATOM 700 O O . MET A 1 94 ? -11.961 11.859 -0.27 1 98.94 94 MET A O 1
ATOM 704 N N . SER A 1 95 ? -11.945 13.562 1.161 1 98.94 95 SER A N 1
ATOM 705 C CA . SER A 1 95 ? -11.461 14.539 0.184 1 98.94 95 SER A CA 1
ATOM 706 C C . SER A 1 95 ? -9.984 14.836 0.382 1 98.94 95 SER A C 1
ATOM 708 O O . SER A 1 95 ? -9.531 15.078 1.506 1 98.94 95 SER A O 1
ATOM 710 N N . LEU A 1 96 ? -9.203 14.75 -0.631 1 98.81 96 LEU A N 1
ATOM 711 C CA . LEU A 1 96 ? -7.762 14.977 -0.61 1 98.81 96 LEU A CA 1
ATOM 712 C C . LEU A 1 96 ? -7.352 15.969 -1.698 1 98.81 96 LEU A C 1
ATOM 714 O O . LEU A 1 96 ? -7.707 15.789 -2.865 1 98.81 96 LEU A O 1
ATOM 718 N N . THR A 1 97 ? -6.637 17 -1.358 1 98.19 97 THR A N 1
ATOM 719 C CA . THR A 1 97 ? -6.27 18.047 -2.305 1 98.19 97 THR A CA 1
ATOM 720 C C . THR A 1 97 ? -4.766 18.312 -2.264 1 98.19 97 THR A C 1
ATOM 722 O O . THR A 1 97 ? -4.211 18.594 -1.202 1 98.19 97 THR A O 1
ATOM 725 N N . TYR A 1 98 ? -4.164 18.172 -3.359 1 97.62 98 TYR A N 1
ATOM 726 C CA . TYR A 1 98 ? -2.77 18.578 -3.521 1 97.62 98 TYR A CA 1
ATOM 727 C C . TYR A 1 98 ? -2.668 19.953 -4.16 1 97.62 98 TYR A C 1
ATOM 729 O O . TYR A 1 98 ? -3.441 20.281 -5.062 1 97.62 98 TYR A O 1
ATOM 737 N N . GLN A 1 99 ? -1.706 20.688 -3.693 1 95.38 99 GLN A N 1
ATOM 738 C CA . GLN A 1 99 ? -1.514 22.031 -4.227 1 95.38 99 GLN A CA 1
ATOM 739 C C . GLN A 1 99 ? -1.376 22 -5.746 1 95.38 99 GLN A C 1
ATOM 741 O O . GLN A 1 99 ? -0.587 21.219 -6.289 1 95.38 99 GLN A O 1
ATOM 746 N N . GLY A 1 100 ? -2.176 22.875 -6.371 1 94.88 100 GLY A N 1
ATOM 747 C CA . GLY A 1 100 ? -2.117 22.984 -7.82 1 94.88 100 GLY A CA 1
ATOM 748 C C . GLY A 1 100 ? -3.008 22 -8.539 1 94.88 100 GLY A C 1
ATOM 749 O O . GLY A 1 100 ? -3.043 21.953 -9.773 1 94.88 100 GLY A O 1
ATOM 750 N N . GLN A 1 101 ? -3.766 21.188 -7.789 1 96.94 101 GLN A N 1
ATOM 751 C CA . GLN A 1 101 ? -4.664 20.203 -8.391 1 96.94 101 GLN A CA 1
ATOM 752 C C . GLN A 1 101 ? -6.07 20.328 -7.809 1 96.94 101 GLN A C 1
ATOM 754 O O . GLN A 1 101 ? -6.254 20.844 -6.711 1 96.94 101 GLN A O 1
ATOM 759 N N . GLN A 1 102 ? -7.035 19.828 -8.617 1 97.44 102 GLN A N 1
ATOM 760 C CA . GLN A 1 102 ? -8.398 19.75 -8.102 1 97.44 102 GLN A CA 1
ATOM 761 C C . GLN A 1 102 ? -8.516 18.703 -6.992 1 97.44 102 GLN A C 1
ATOM 763 O O . GLN A 1 102 ? -7.785 17.719 -6.996 1 97.44 102 GLN A O 1
ATOM 768 N N . PRO A 1 103 ? -9.453 18.906 -6.102 1 98.12 103 PRO A N 1
ATOM 769 C CA . PRO A 1 103 ? -9.664 17.906 -5.062 1 98.12 103 PRO A CA 1
ATOM 770 C C . PRO A 1 103 ? -10.062 16.547 -5.629 1 98.12 103 PRO A C 1
ATOM 772 O O . PRO A 1 103 ? -10.797 16.469 -6.617 1 98.12 103 PRO A O 1
ATOM 775 N N . ALA A 1 104 ? -9.617 15.57 -5.004 1 98.5 104 ALA A N 1
ATOM 776 C CA . ALA A 1 104 ? -10.039 14.211 -5.305 1 98.5 104 ALA A CA 1
ATOM 777 C C . ALA A 1 104 ? -10.93 13.648 -4.195 1 98.5 104 ALA A C 1
ATOM 779 O O . ALA A 1 104 ? -10.688 13.898 -3.012 1 98.5 104 ALA A O 1
ATOM 780 N N . THR A 1 105 ? -11.891 12.938 -4.582 1 98.69 105 THR A N 1
ATOM 781 C CA . THR A 1 105 ? -12.688 12.18 -3.629 1 98.69 105 THR A CA 1
ATOM 782 C C . THR A 1 105 ? -12.242 10.719 -3.602 1 98.69 105 THR A C 1
ATOM 784 O O . THR A 1 105 ? -12.266 10.039 -4.633 1 98.69 105 THR A O 1
ATOM 787 N N . LEU A 1 106 ? -11.906 10.266 -2.434 1 98.88 106 LEU A N 1
ATOM 788 C CA . LEU A 1 106 ? -11.539 8.867 -2.234 1 98.88 106 LEU A CA 1
ATOM 789 C C . LEU A 1 106 ? -12.672 8.102 -1.555 1 98.88 106 LEU A C 1
ATOM 791 O O . LEU A 1 106 ? -13.172 8.523 -0.511 1 98.88 106 LEU A O 1
ATOM 795 N N . LYS A 1 107 ? -13.008 7.023 -2.166 1 98.88 107 LYS A N 1
ATOM 796 C CA . LYS A 1 107 ? -13.898 6.051 -1.543 1 98.88 107 LYS A CA 1
ATOM 797 C C . LYS A 1 107 ? -13.141 4.805 -1.105 1 98.88 107 LYS A C 1
ATOM 799 O O . LYS A 1 107 ? -12.047 4.527 -1.612 1 98.88 107 LYS A O 1
ATOM 804 N N . THR A 1 108 ? -13.773 4.117 -0.142 1 98.88 108 THR A N 1
ATOM 805 C CA . THR A 1 108 ? -13.133 2.912 0.372 1 98.88 108 THR A CA 1
ATOM 806 C C . THR A 1 108 ? -12.727 1.984 -0.771 1 98.88 108 THR A C 1
ATOM 808 O O . THR A 1 108 ? -13.531 1.721 -1.673 1 98.88 108 THR A O 1
ATOM 811 N N . GLY A 1 109 ? -11.492 1.538 -0.723 1 98.88 109 GLY A N 1
ATOM 812 C CA . GLY A 1 109 ? -10.977 0.634 -1.737 1 98.88 109 GLY A CA 1
ATOM 813 C C . GLY A 1 109 ? -10.148 1.336 -2.797 1 98.88 109 GLY A C 1
ATOM 814 O O . GLY A 1 109 ? -9.438 0.687 -3.568 1 98.88 109 GLY A O 1
ATOM 815 N N . MET A 1 110 ? -10.188 2.652 -2.842 1 98.94 110 MET A N 1
ATOM 816 C CA . MET A 1 110 ? -9.43 3.406 -3.838 1 98.94 110 MET A CA 1
ATOM 817 C C . MET A 1 110 ? -7.98 3.584 -3.402 1 98.94 110 MET A C 1
ATOM 819 O O . MET A 1 110 ? -7.691 3.664 -2.207 1 98.94 110 MET A O 1
ATOM 823 N N . TYR A 1 111 ? -7.164 3.656 -4.402 1 98.94 111 TYR A N 1
ATOM 824 C CA . TYR A 1 111 ? -5.746 3.965 -4.281 1 98.94 111 TYR A CA 1
ATOM 825 C C . TYR A 1 111 ? -5.484 5.445 -4.539 1 98.94 111 TYR A C 1
ATOM 827 O O . TYR A 1 111 ? -6.141 6.059 -5.387 1 98.94 111 TYR A O 1
ATOM 835 N N . ALA A 1 112 ? -4.531 6.012 -3.812 1 98.94 112 ALA A N 1
ATOM 836 C CA . ALA A 1 112 ? -4.043 7.355 -4.098 1 98.94 112 ALA A CA 1
ATOM 837 C C . ALA A 1 112 ? -2.525 7.426 -3.973 1 98.94 112 ALA A C 1
ATOM 839 O O . ALA A 1 112 ? -1.941 6.824 -3.07 1 98.94 112 ALA A O 1
ATOM 840 N N . TYR A 1 113 ? -1.913 8.148 -4.863 1 98.94 113 TYR A N 1
ATOM 841 C CA . TYR A 1 113 ? -0.487 8.453 -4.824 1 98.94 113 TYR A CA 1
ATOM 842 C C . TYR A 1 113 ? -0.254 9.93 -4.551 1 98.94 113 TYR A C 1
ATOM 844 O O . TYR A 1 113 ? -0.811 10.797 -5.234 1 98.94 113 TYR A O 1
ATOM 852 N N . GLY A 1 114 ? 0.517 10.25 -3.545 1 98.81 114 GLY A N 1
ATOM 853 C CA . GLY A 1 114 ? 0.985 11.602 -3.271 1 98.81 114 GLY A CA 1
ATOM 854 C C . GLY A 1 114 ? 2.475 11.773 -3.502 1 98.81 114 GLY A C 1
ATOM 855 O O . GLY A 1 114 ? 3.291 11.156 -2.82 1 98.81 114 GLY A O 1
ATOM 856 N N . PRO A 1 115 ? 2.869 12.648 -4.316 1 98.62 115 PRO A N 1
ATOM 857 C CA . PRO A 1 115 ? 4.293 12.82 -4.613 1 98.62 115 PRO A CA 1
ATOM 858 C C . PRO A 1 115 ? 5.082 13.367 -3.428 1 98.62 115 PRO A C 1
ATOM 860 O O . PRO A 1 115 ? 4.539 14.109 -2.607 1 98.62 115 PRO A O 1
ATOM 863 N N . ALA A 1 116 ? 6.359 12.945 -3.393 1 98.25 116 ALA A N 1
ATOM 864 C CA . ALA A 1 116 ? 7.27 13.5 -2.396 1 98.25 116 ALA A CA 1
ATOM 865 C C . ALA A 1 116 ? 7.23 15.031 -2.414 1 98.25 116 ALA A C 1
ATOM 867 O O . ALA A 1 116 ? 7.242 15.641 -3.484 1 98.25 116 ALA A O 1
ATOM 868 N N . LYS A 1 117 ? 7.078 15.617 -1.229 1 97.5 117 LYS A N 1
ATOM 869 C CA . LYS A 1 117 ? 7.207 17.047 -0.961 1 97.5 117 LYS A CA 1
ATOM 870 C C . LYS A 1 117 ? 5.98 17.812 -1.45 1 97.5 117 LYS A C 1
ATOM 872 O O . LYS A 1 117 ? 5.91 19.031 -1.318 1 97.5 117 LYS A O 1
ATOM 877 N N . ALA A 1 118 ? 5.012 17.125 -2.035 1 97.31 118 ALA A N 1
ATOM 878 C CA . ALA A 1 118 ? 3.809 17.812 -2.488 1 97.31 118 ALA A CA 1
ATOM 879 C C . ALA A 1 118 ? 2.943 18.25 -1.306 1 97.31 118 ALA A C 1
ATOM 881 O O . ALA A 1 118 ? 2.582 17.422 -0.463 1 97.31 118 ALA A O 1
ATOM 882 N N . VAL A 1 119 ? 2.631 19.469 -1.271 1 97.5 119 VAL A N 1
ATOM 883 C CA . VAL A 1 119 ? 1.777 20 -0.211 1 97.5 119 VAL A CA 1
ATOM 884 C C . VAL A 1 119 ? 0.342 19.516 -0.417 1 97.5 119 VAL A C 1
ATOM 886 O O . VAL A 1 119 ? -0.187 19.578 -1.528 1 97.5 119 VAL A O 1
ATOM 889 N N . HIS A 1 120 ? -0.308 19.062 0.669 1 98.38 120 HIS A N 1
ATOM 890 C CA . HIS A 1 120 ? -1.674 18.562 0.571 1 98.38 120 HIS A CA 1
ATOM 891 C C . HIS A 1 120 ? -2.418 18.719 1.892 1 98.38 120 HIS A C 1
ATOM 893 O O . HIS A 1 120 ? -1.799 18.953 2.934 1 98.38 120 HIS A O 1
ATOM 899 N N . HIS A 1 121 ? -3.699 18.781 1.828 1 98.38 121 HIS A N 1
ATOM 900 C CA . HIS A 1 121 ? -4.656 18.766 2.926 1 98.38 121 HIS A CA 1
ATOM 901 C C . HIS A 1 121 ? -5.863 17.891 2.584 1 98.38 121 HIS A C 1
ATOM 903 O O . HIS A 1 121 ? -5.992 17.422 1.452 1 98.38 121 HIS A O 1
ATOM 909 N N . GLY A 1 122 ? -6.699 17.641 3.609 1 98.31 122 GLY A N 1
ATOM 910 C CA . GLY A 1 122 ? -7.848 16.781 3.334 1 98.31 122 GLY A CA 1
ATOM 911 C C . GLY A 1 122 ? -8.883 16.797 4.445 1 98.31 122 GLY A C 1
ATOM 912 O O . GLY A 1 122 ? -8.734 17.531 5.426 1 98.31 122 GLY A O 1
ATOM 913 N N . GLN A 1 123 ? -9.883 16.047 4.188 1 98.81 123 GLN A N 1
ATOM 914 C CA . GLN A 1 123 ? -10.992 15.938 5.125 1 98.81 123 GLN A CA 1
ATOM 915 C C . GLN A 1 123 ? -11.688 14.586 5.004 1 98.81 123 GLN A C 1
ATOM 917 O O . GLN A 1 123 ? -11.906 14.086 3.898 1 98.81 123 GLN A O 1
ATOM 922 N N . CYS A 1 124 ? -11.969 13.977 6.195 1 98.94 124 CYS A N 1
ATOM 923 C CA . CYS A 1 124 ? -12.906 12.859 6.199 1 98.94 124 CYS A CA 1
ATOM 924 C C . CYS A 1 124 ? -14.344 13.344 6.047 1 98.94 124 CYS A C 1
ATOM 926 O O . CYS A 1 124 ? -14.914 13.891 6.988 1 98.94 124 CYS A O 1
ATOM 928 N N . VAL A 1 125 ? -14.953 13.031 4.918 1 98.88 125 VAL A N 1
ATOM 929 C CA . VAL A 1 125 ? -16.219 13.68 4.625 1 98.88 125 VAL A CA 1
ATOM 930 C C . VAL A 1 125 ? -17.375 12.75 4.996 1 98.88 125 VAL A C 1
ATOM 932 O O . VAL A 1 125 ? -18.547 13.148 4.945 1 98.88 125 VAL A O 1
ATOM 935 N N . SER A 1 126 ? -17.078 11.539 5.293 1 98.81 126 SER A N 1
ATOM 936 C CA . SER A 1 126 ? -18.094 10.625 5.809 1 98.81 126 SER A CA 1
ATOM 937 C C . SER A 1 126 ? -18.297 10.812 7.309 1 98.81 126 SER A C 1
ATOM 939 O O . SER A 1 126 ? -17.484 11.469 7.973 1 98.81 126 SER A O 1
ATOM 941 N N . SER A 1 127 ? -19.406 10.273 7.812 1 98.56 127 SER A N 1
ATOM 942 C CA . SER A 1 127 ? -19.641 10.289 9.258 1 98.56 127 SER A CA 1
ATOM 943 C C . SER A 1 127 ? -18.781 9.25 9.969 1 98.56 127 SER A C 1
ATOM 945 O O . SER A 1 127 ? -18.359 9.461 11.102 1 98.56 127 SER A O 1
ATOM 947 N N . GLU A 1 128 ? -18.562 8.117 9.336 1 98.44 128 GLU A N 1
ATOM 948 C CA . GLU A 1 128 ? -17.672 7.102 9.898 1 98.44 128 GLU A CA 1
ATOM 949 C C . GLU A 1 128 ? -16.219 7.523 9.773 1 98.44 128 GLU A C 1
ATOM 951 O O . GLU A 1 128 ? -15.859 8.305 8.891 1 98.44 128 GLU A O 1
ATOM 956 N N . PRO A 1 129 ? -15.367 7.039 10.641 1 98.88 129 PRO A N 1
ATOM 957 C CA . PRO A 1 129 ? -13.953 7.391 10.562 1 98.88 129 PRO A CA 1
ATOM 958 C C . PRO A 1 129 ? -13.312 6.969 9.234 1 98.88 129 PRO A C 1
ATOM 960 O O . PRO A 1 129 ? -13.71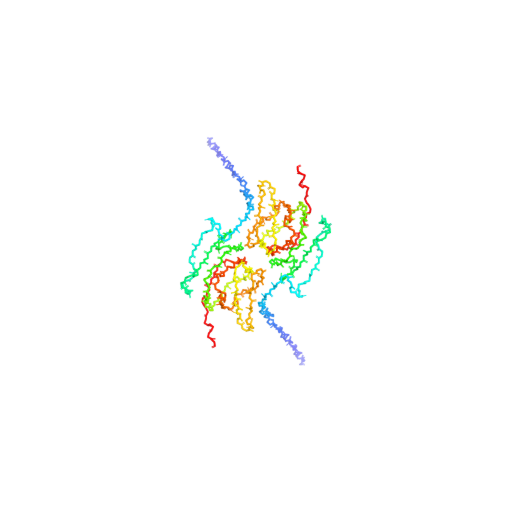1 5.965 8.648 1 98.88 129 PRO A O 1
ATOM 963 N N . CYS A 1 130 ? -12.367 7.762 8.82 1 98.94 130 CYS A N 1
ATOM 964 C CA . CYS A 1 130 ? -11.531 7.402 7.684 1 98.94 130 CYS A CA 1
ATOM 965 C C . CYS A 1 130 ? -10.242 6.727 8.148 1 98.94 130 CYS A C 1
ATOM 967 O O . CYS A 1 130 ? -9.641 7.145 9.141 1 98.94 130 CYS A O 1
ATOM 969 N N . ILE A 1 131 ? -9.867 5.613 7.453 1 99 131 ILE A N 1
ATOM 970 C CA . ILE A 1 131 ? -8.602 4.941 7.711 1 99 131 ILE A CA 1
ATOM 971 C C . ILE A 1 131 ? -7.844 4.75 6.398 1 99 131 ILE A C 1
ATOM 973 O O . ILE A 1 131 ? -8.398 4.23 5.426 1 99 131 ILE A O 1
ATOM 977 N N . LEU A 1 132 ? -6.621 5.23 6.371 1 99 132 LEU A N 1
ATOM 978 C CA . LEU A 1 132 ? -5.703 4.973 5.27 1 99 132 LEU A CA 1
ATOM 979 C C . LEU A 1 132 ? -4.637 3.959 5.676 1 99 132 LEU A C 1
ATOM 981 O O . LEU A 1 132 ? -4.137 3.992 6.801 1 99 132 LEU A O 1
ATOM 985 N N . VAL A 1 133 ? -4.324 3.041 4.781 1 99 133 VAL A N 1
ATOM 986 C CA . VAL A 1 133 ? -3.029 2.369 4.793 1 99 133 VAL A CA 1
ATOM 987 C C . VAL A 1 133 ? -2.041 3.137 3.92 1 99 133 VAL A C 1
ATOM 989 O O . VAL A 1 133 ? -2.328 3.43 2.758 1 99 133 VAL A O 1
ATOM 992 N N . ILE A 1 134 ? -0.905 3.494 4.453 1 99 134 ILE A N 1
ATOM 993 C CA . ILE A 1 134 ? 0.057 4.305 3.717 1 99 134 ILE A CA 1
ATOM 994 C C . ILE A 1 134 ? 1.406 3.592 3.668 1 99 134 ILE A C 1
ATOM 996 O O . ILE A 1 134 ? 1.98 3.266 4.711 1 99 134 ILE A O 1
ATOM 1000 N N . ALA A 1 135 ? 1.891 3.346 2.531 1 99 135 ALA A N 1
ATOM 1001 C CA . ALA A 1 135 ? 3.24 2.832 2.312 1 99 135 ALA A CA 1
ATOM 1002 C C . ALA A 1 135 ? 4.207 3.959 1.958 1 99 135 ALA A C 1
ATOM 1004 O O . ALA A 1 135 ? 4.078 4.582 0.901 1 99 135 ALA A O 1
ATOM 1005 N N . PHE A 1 136 ? 5.176 4.18 2.764 1 98.94 136 PHE A N 1
ATOM 1006 C CA . PHE A 1 136 ? 6.18 5.211 2.529 1 98.94 136 PHE A CA 1
ATOM 1007 C C . PHE A 1 136 ? 7.387 4.633 1.803 1 98.94 136 PHE A C 1
ATOM 1009 O O . PHE A 1 136 ? 7.668 3.438 1.907 1 98.94 136 PHE A O 1
ATOM 1016 N N . GLU A 1 137 ? 8.078 5.488 1.07 1 98.81 137 GLU A N 1
ATOM 1017 C CA . GLU A 1 137 ? 9.344 5.121 0.435 1 98.81 137 GLU A CA 1
ATOM 1018 C C . GLU A 1 137 ? 10.531 5.574 1.274 1 98.81 137 GLU A C 1
ATOM 1020 O O . GLU A 1 137 ? 11.516 4.84 1.413 1 98.81 137 GLU A O 1
ATOM 1025 N N . ALA A 1 138 ? 10.523 6.77 1.791 1 98.75 138 ALA A N 1
ATOM 1026 C CA . ALA A 1 138 ? 11.508 7.348 2.695 1 98.75 138 ALA A CA 1
ATOM 1027 C C . ALA A 1 138 ? 10.992 7.375 4.133 1 98.75 138 ALA A C 1
ATOM 1029 O O . ALA A 1 138 ? 9.828 7.043 4.383 1 98.75 138 ALA A O 1
ATOM 1030 N N . PRO A 1 139 ? 11.859 7.645 5.09 1 98.81 139 PRO A N 1
ATOM 1031 C CA . PRO A 1 139 ? 11.406 7.688 6.48 1 98.81 139 PRO A CA 1
ATOM 1032 C C . PRO A 1 139 ? 10.148 8.539 6.668 1 98.81 139 PRO A C 1
ATOM 1034 O O . PRO A 1 139 ? 9.938 9.5 5.926 1 98.81 139 PRO A O 1
ATOM 1037 N N . VAL A 1 140 ? 9.398 8.203 7.664 1 98.75 140 VAL A N 1
ATOM 1038 C CA . VAL A 1 140 ? 8.133 8.875 7.93 1 98.75 140 VAL A CA 1
ATOM 1039 C C . VAL A 1 140 ? 8.391 10.234 8.586 1 98.75 140 VAL A C 1
ATOM 1041 O O . VAL A 1 140 ? 9.062 10.312 9.617 1 98.75 140 VAL A O 1
ATOM 1044 N N . ASP A 1 141 ? 7.871 11.289 7.965 1 98.56 141 ASP A N 1
ATOM 1045 C CA . ASP A 1 141 ? 7.922 12.641 8.5 1 98.56 141 ASP A CA 1
ATOM 1046 C C . ASP A 1 141 ? 6.742 13.477 7.996 1 98.56 141 ASP A C 1
ATOM 1048 O O . ASP A 1 141 ? 5.961 13.016 7.164 1 98.56 141 ASP A O 1
ATOM 1052 N N . ALA A 1 142 ? 6.453 14.508 8.641 1 98.38 142 ALA A N 1
ATOM 1053 C CA . ALA A 1 142 ? 5.465 15.492 8.203 1 98.38 142 ALA A CA 1
ATOM 1054 C C . ALA A 1 142 ? 5.879 16.906 8.609 1 98.38 142 ALA A C 1
ATOM 1056 O O . ALA A 1 142 ? 6.285 17.125 9.758 1 98.38 142 ALA A O 1
ATOM 1057 N N . PHE A 1 143 ? 5.719 17.812 7.676 1 98 143 PHE A N 1
ATOM 1058 C CA . PHE A 1 143 ? 6.051 19.203 7.914 1 98 143 PHE A CA 1
ATOM 1059 C C . PHE A 1 143 ? 4.867 20.109 7.59 1 98 143 PHE A C 1
ATOM 1061 O O . PHE A 1 143 ? 4.285 20.016 6.508 1 98 143 PHE A O 1
ATOM 1068 N N . GLU A 1 144 ? 4.562 20.906 8.547 1 97.31 144 GLU A N 1
ATOM 1069 C CA . GLU A 1 144 ? 3.463 21.844 8.344 1 97.31 144 GLU A CA 1
ATOM 1070 C C . GLU A 1 144 ? 3.75 22.781 7.176 1 97.31 144 GLU A C 1
ATOM 1072 O O . GLU A 1 144 ? 4.891 23.203 6.973 1 97.31 144 GLU A O 1
ATOM 1077 N N . ALA A 1 145 ? 2.748 23 6.422 1 95.69 145 ALA A N 1
ATOM 1078 C CA . ALA A 1 145 ? 2.859 23.938 5.316 1 95.69 145 ALA A CA 1
ATOM 1079 C C . ALA A 1 145 ? 1.825 25.062 5.441 1 95.69 145 ALA A C 1
ATOM 1081 O O . ALA A 1 145 ? 0.803 24.891 6.113 1 95.69 145 ALA A O 1
ATOM 1082 N N . ASP A 1 146 ? 2.188 26.219 4.93 1 80.44 146 ASP A N 1
ATOM 1083 C CA . ASP A 1 146 ? 1.253 27.344 4.93 1 80.44 146 ASP A CA 1
ATOM 1084 C C . ASP A 1 146 ? 0.363 27.312 3.691 1 80.44 146 ASP A C 1
ATOM 1086 O O . ASP A 1 146 ? 0.86 27.312 2.562 1 80.44 146 ASP A O 1
ATOM 1090 N N . GLU A 1 147 ? -0.599 26.422 3.471 1 63.75 147 GLU A N 1
ATOM 1091 C CA . GLU A 1 147 ? -1.406 26.578 2.264 1 63.75 147 GLU A CA 1
ATOM 1092 C C . GLU A 1 147 ? -2.494 27.625 2.449 1 63.75 147 GLU A C 1
ATOM 1094 O O . GLU A 1 147 ? -3.506 27.375 3.104 1 63.75 147 GLU A O 1
ATOM 1099 N N . SER A 1 148 ? -2.113 28.812 2.736 1 47.81 148 SER A N 1
ATOM 1100 C CA . SER A 1 148 ? -3.148 29.844 2.646 1 47.81 148 SER A CA 1
ATOM 1101 C C . SER A 1 148 ? -4.051 29.609 1.438 1 47.81 148 SER A C 1
ATOM 1103 O O . SER A 1 148 ? -3.568 29.281 0.35 1 47.81 148 SER A O 1
ATOM 1105 N N . PRO A 1 149 ? -5.305 29.375 1.725 1 41.44 149 PRO A N 1
ATOM 1106 C CA . PRO A 1 149 ? -6.156 29.531 0.544 1 41.44 149 PRO A CA 1
ATOM 1107 C C . PRO A 1 149 ? -5.812 30.781 -0.26 1 41.44 149 PRO A C 1
ATOM 1109 O O . PRO A 1 149 ? -5.254 31.734 0.285 1 41.44 149 PRO A O 1
ATOM 1112 N N . MET B 1 1 ? 60.875 37.875 -42.781 1 38.53 1 MET B N 1
ATOM 1113 C CA . MET B 1 1 ? 59.844 38.188 -41.812 1 38.53 1 MET B CA 1
ATOM 1114 C C . MET B 1 1 ? 58.625 37.281 -42 1 38.53 1 MET B C 1
ATOM 1116 O O . MET B 1 1 ? 58 37.281 -43.062 1 38.53 1 MET B O 1
ATOM 1120 N N . LYS B 1 2 ? 58.688 36 -41.438 1 53.19 2 LYS B N 1
ATOM 1121 C CA . LYS B 1 2 ? 57.656 34.938 -41.531 1 53.19 2 LYS B CA 1
ATOM 1122 C C . LYS B 1 2 ? 56.344 35.406 -40.938 1 53.19 2 LYS B C 1
ATOM 1124 O O . LYS B 1 2 ? 56.312 36.062 -39.906 1 53.19 2 LYS B O 1
ATOM 1129 N N . PRO B 1 3 ? 55.25 35.438 -41.75 1 56.06 3 PRO B N 1
ATOM 1130 C CA . PRO B 1 3 ? 53.969 35.906 -41.25 1 56.06 3 PRO B CA 1
ATOM 1131 C C . PRO B 1 3 ? 53.469 35.094 -40.031 1 56.06 3 PRO B C 1
ATOM 1133 O O . PRO B 1 3 ? 53.75 33.906 -39.938 1 56.06 3 PRO B O 1
ATOM 1136 N N . LEU B 1 4 ? 53.375 35.812 -38.906 1 58.31 4 LEU B N 1
ATOM 1137 C CA . LEU B 1 4 ? 52.781 35.25 -37.688 1 58.31 4 LEU B CA 1
ATOM 1138 C C . LEU B 1 4 ? 51.344 34.812 -37.906 1 58.31 4 LEU B C 1
ATOM 1140 O O . LEU B 1 4 ? 50.5 35.594 -38.312 1 58.31 4 LEU B O 1
ATOM 1144 N N . MET B 1 5 ? 51.125 33.531 -38.281 1 58.72 5 MET B N 1
ATOM 1145 C CA . MET B 1 5 ? 49.781 32.969 -38.375 1 58.72 5 MET B CA 1
ATOM 1146 C C . MET B 1 5 ? 49.031 33.094 -37.062 1 58.72 5 MET B C 1
ATOM 1148 O O . MET B 1 5 ? 49.531 32.656 -36.031 1 58.72 5 MET B O 1
ATOM 1152 N N . THR B 1 6 ? 48.188 34.062 -36.844 1 60.94 6 THR B N 1
ATOM 1153 C CA . THR B 1 6 ? 47.312 34.219 -35.688 1 60.94 6 THR B CA 1
ATOM 1154 C C . THR B 1 6 ? 46.281 33.062 -35.625 1 60.94 6 THR B C 1
ATOM 1156 O O . THR B 1 6 ? 45.562 32.812 -36.594 1 60.94 6 THR B O 1
ATOM 1159 N N . THR B 1 7 ? 46.531 32.031 -34.906 1 61.22 7 THR B N 1
ATOM 1160 C CA . THR B 1 7 ? 45.562 30.969 -34.625 1 61.22 7 THR B CA 1
ATOM 1161 C C . THR B 1 7 ? 44.406 31.484 -33.75 1 61.22 7 THR B C 1
ATOM 1163 O O . THR B 1 7 ? 44.656 32.062 -32.688 1 61.22 7 THR B O 1
ATOM 1166 N N . SER B 1 8 ? 43.344 31.797 -34.344 1 60 8 SER B N 1
ATOM 1167 C CA . SER B 1 8 ? 42.156 32.156 -33.594 1 60 8 SER B CA 1
ATOM 1168 C C . SER B 1 8 ? 41.625 30.969 -32.812 1 60 8 SER B C 1
ATOM 1170 O O . SER B 1 8 ? 41.344 29.906 -33.375 1 60 8 SER B O 1
ATOM 1172 N N . LEU B 1 9 ? 41.812 30.953 -31.5 1 61.44 9 LEU B N 1
ATOM 1173 C CA . LEU B 1 9 ? 41.219 29.969 -30.609 1 61.44 9 LEU B CA 1
ATOM 1174 C C . LEU B 1 9 ? 39.719 30.156 -30.5 1 61.44 9 LEU B C 1
ATOM 1176 O O . LEU B 1 9 ? 39.25 31.203 -30.031 1 61.44 9 LEU B O 1
ATOM 1180 N N . ALA B 1 10 ? 38.906 29.375 -31.234 1 61.47 10 ALA B N 1
ATOM 1181 C CA . ALA B 1 10 ? 37.438 29.359 -31.062 1 61.47 10 ALA B CA 1
ATOM 1182 C C . ALA B 1 10 ? 37.062 28.734 -29.719 1 61.47 10 ALA B C 1
ATOM 1184 O O . ALA B 1 10 ? 37.406 27.578 -29.453 1 61.47 10 ALA B O 1
ATOM 1185 N N . LEU B 1 11 ? 36.75 29.609 -28.719 1 58 11 LEU B N 1
ATOM 1186 C CA . LEU B 1 11 ? 36.219 29.125 -27.453 1 58 11 LEU B CA 1
ATOM 1187 C C . LEU B 1 11 ? 34.812 28.547 -27.672 1 58 11 LEU B C 1
ATOM 1189 O O . LEU B 1 11 ? 33.906 29.266 -28.062 1 58 11 LEU B O 1
ATOM 1193 N N . ALA B 1 12 ? 34.656 27.234 -27.75 1 63.38 12 ALA B N 1
ATOM 1194 C CA . ALA B 1 12 ? 33.344 26.594 -27.766 1 63.38 12 ALA B CA 1
ATOM 1195 C C . ALA B 1 12 ? 32.594 26.781 -26.438 1 63.38 12 ALA B C 1
ATOM 1197 O O . ALA B 1 12 ? 33.094 26.359 -25.391 1 63.38 12 ALA B O 1
ATOM 1198 N N . LEU B 1 13 ? 31.641 27.75 -26.359 1 57.72 13 LEU B N 1
ATOM 1199 C CA . LEU B 1 13 ? 30.766 27.891 -25.203 1 57.72 13 LEU B CA 1
ATOM 1200 C C . LEU B 1 13 ? 29.906 26.641 -25.031 1 57.72 13 LEU B C 1
ATOM 1202 O O . LEU B 1 13 ? 29.047 26.344 -25.859 1 57.72 13 LEU B O 1
ATOM 1206 N N . VAL B 1 14 ? 30.281 25.734 -24.141 1 62.09 14 VAL B N 1
ATOM 1207 C CA . VAL B 1 14 ? 29.406 24.641 -23.75 1 62.09 14 VAL B CA 1
ATOM 1208 C C . VAL B 1 14 ? 28.203 25.188 -22.984 1 62.09 14 VAL B C 1
ATOM 1210 O O . VAL B 1 14 ? 28.344 25.734 -21.891 1 62.09 14 VAL B O 1
ATOM 1213 N N . LEU B 1 15 ? 27.062 25.344 -23.656 1 59.28 15 LEU B N 1
ATOM 1214 C CA . LEU B 1 15 ? 25.828 25.641 -22.953 1 59.28 15 LEU B CA 1
ATOM 1215 C C . LEU B 1 15 ? 25.453 24.516 -22 1 59.28 15 LEU B C 1
ATOM 1217 O O . LEU B 1 15 ? 25.078 23.422 -22.438 1 59.28 15 LEU B O 1
ATOM 1221 N N . LEU B 1 16 ? 25.781 24.625 -20.75 1 60.38 16 LEU B N 1
ATOM 1222 C CA . LEU B 1 16 ? 25.234 23.734 -19.719 1 60.38 16 LEU B CA 1
ATOM 1223 C C . LEU B 1 16 ? 23.719 23.875 -19.641 1 60.38 16 LEU B C 1
ATOM 1225 O O . LEU B 1 16 ? 23.203 24.859 -19.125 1 60.38 16 LEU B O 1
ATOM 1229 N N . THR B 1 17 ? 22.969 23.172 -20.469 1 58.66 17 THR B N 1
ATOM 1230 C CA . THR B 1 17 ? 21.531 23.078 -20.234 1 58.66 17 THR B CA 1
ATOM 1231 C C . THR B 1 17 ? 21.234 22.625 -18.812 1 58.66 17 THR B C 1
ATOM 1233 O O . THR B 1 17 ? 21.859 21.672 -18.312 1 58.66 17 THR B O 1
ATOM 1236 N N . PRO B 1 18 ? 20.625 23.5 -18.047 1 56.91 18 PRO B N 1
ATOM 1237 C CA . PRO B 1 18 ? 20.266 23.031 -16.719 1 56.91 18 PRO B CA 1
ATOM 1238 C C . PRO B 1 18 ? 19.578 21.672 -16.734 1 56.91 18 PRO B C 1
ATOM 1240 O O . PRO B 1 18 ? 18.953 21.297 -17.734 1 56.91 18 PRO B O 1
ATOM 1243 N N . PRO B 1 19 ? 19.938 20.844 -15.812 1 53.91 19 PRO B N 1
ATOM 1244 C CA . PRO B 1 19 ? 19.203 19.578 -15.781 1 53.91 19 PRO B CA 1
ATOM 1245 C C . PRO B 1 19 ? 17.688 19.766 -15.812 1 53.91 19 PRO B C 1
ATOM 1247 O O . PRO B 1 19 ? 17.172 20.781 -15.328 1 53.91 19 PRO B O 1
ATOM 1250 N N . PRO B 1 20 ? 17 19.109 -16.672 1 47.28 20 PRO B N 1
ATOM 1251 C CA . PRO B 1 20 ? 15.539 19.234 -16.703 1 47.28 20 PRO B CA 1
ATOM 1252 C C . PRO B 1 20 ? 14.914 19.234 -15.305 1 47.28 20 PRO B C 1
ATOM 1254 O O . PRO B 1 20 ? 15.336 18.469 -14.438 1 47.28 20 PRO B O 1
ATOM 1257 N N . VAL B 1 21 ? 14.336 20.266 -14.922 1 41.94 21 VAL B N 1
ATOM 1258 C CA . VAL B 1 21 ? 13.469 20.25 -13.75 1 41.94 21 VAL B CA 1
ATOM 1259 C C . VAL B 1 21 ? 12.562 19.016 -13.797 1 41.94 21 VAL B C 1
ATOM 1261 O O . VAL B 1 21 ? 11.844 18.812 -14.773 1 41.94 21 VAL B O 1
ATOM 1264 N N . ARG B 1 22 ? 12.961 17.938 -13.195 1 46.5 22 ARG B N 1
ATOM 1265 C CA . ARG B 1 22 ? 11.984 16.859 -13.094 1 46.5 22 ARG B CA 1
ATOM 1266 C C . ARG B 1 22 ? 10.586 17.422 -12.875 1 46.5 22 ARG B C 1
ATOM 1268 O O . ARG B 1 22 ? 10.352 18.172 -11.93 1 46.5 22 ARG B O 1
ATOM 1275 N N . ALA B 1 23 ? 9.867 17.656 -14.062 1 54.03 23 ALA B N 1
ATOM 1276 C CA . ALA B 1 23 ? 8.461 18.031 -13.914 1 54.03 23 ALA B CA 1
ATOM 1277 C C . ALA B 1 23 ? 7.84 17.359 -12.695 1 54.03 23 ALA B C 1
ATOM 1279 O O . ALA B 1 23 ? 8.055 16.172 -12.453 1 54.03 23 ALA B O 1
ATOM 1280 N N . ASN B 1 24 ? 7.34 18.172 -11.711 1 72.5 24 ASN B N 1
ATOM 1281 C CA . ASN B 1 24 ? 6.766 17.734 -10.438 1 72.5 24 ASN B CA 1
ATOM 1282 C C . ASN B 1 24 ? 5.703 16.656 -10.648 1 72.5 24 ASN B C 1
ATOM 1284 O O . ASN B 1 24 ? 4.758 16.859 -11.414 1 72.5 24 ASN B O 1
ATOM 1288 N N . GLU B 1 25 ? 5.941 15.438 -10.391 1 90.56 25 GLU B N 1
ATOM 1289 C CA . GLU B 1 25 ? 4.98 14.344 -10.5 1 90.56 25 GLU B CA 1
ATOM 1290 C C . GLU B 1 25 ? 3.629 14.734 -9.914 1 90.56 25 GLU B C 1
ATOM 1292 O O . GLU B 1 25 ? 3.564 15.383 -8.867 1 90.56 25 GLU B O 1
ATOM 1297 N N . LEU B 1 26 ? 2.527 14.516 -10.672 1 96.25 26 LEU B N 1
ATOM 1298 C CA . LEU B 1 26 ? 1.185 14.836 -10.203 1 96.25 26 LEU B CA 1
ATOM 1299 C C . LEU B 1 26 ? 0.648 13.727 -9.305 1 96.25 26 LEU B C 1
ATOM 1301 O O . LEU B 1 26 ? 0.929 12.547 -9.531 1 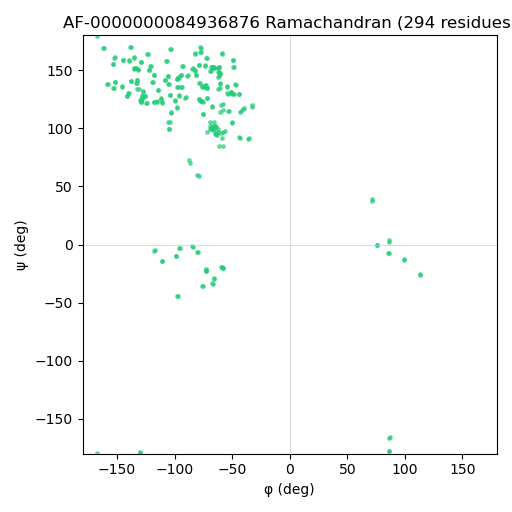96.25 26 LEU B O 1
ATOM 1305 N N . ALA B 1 27 ? -0.146 14.156 -8.289 1 98.56 27 ALA B N 1
ATOM 1306 C CA . ALA B 1 27 ? -0.901 13.195 -7.492 1 98.56 27 ALA B CA 1
ATOM 1307 C C . ALA B 1 27 ? -1.974 12.508 -8.336 1 98.56 27 ALA B C 1
ATOM 1309 O O . ALA B 1 27 ? -2.432 13.062 -9.336 1 98.56 27 ALA B O 1
ATOM 1310 N N . LEU B 1 28 ? -2.342 11.289 -7.973 1 98.5 28 LEU B N 1
ATOM 1311 C CA . LEU B 1 28 ? -3.424 10.602 -8.672 1 98.5 28 LEU B CA 1
ATOM 1312 C C . LEU B 1 28 ? -4.238 9.75 -7.703 1 98.5 28 LEU B C 1
ATOM 1314 O O . LEU B 1 28 ? -3.783 9.461 -6.594 1 98.5 28 LEU B O 1
ATOM 1318 N N . SER B 1 29 ? -5.449 9.406 -8.023 1 98.75 29 SER B N 1
ATOM 1319 C CA . SER B 1 29 ? -6.312 8.438 -7.363 1 98.75 29 SER B CA 1
ATOM 1320 C C . SER B 1 29 ? -6.961 7.496 -8.375 1 98.75 29 SER B C 1
ATOM 1322 O O . SER B 1 29 ? -7.324 7.914 -9.477 1 98.75 29 SER B O 1
ATOM 1324 N N . VAL B 1 30 ? -7.047 6.25 -7.965 1 98.69 30 VAL B N 1
ATOM 1325 C CA . VAL B 1 30 ? -7.527 5.234 -8.898 1 98.69 30 VAL B CA 1
ATOM 1326 C C . VAL B 1 30 ? -8.445 4.254 -8.172 1 98.69 30 VAL B C 1
ATOM 1328 O O . VAL B 1 30 ? -8.117 3.791 -7.074 1 98.69 30 VAL B O 1
ATOM 1331 N N . SER B 1 31 ? -9.586 4.023 -8.75 1 98.81 31 SER B N 1
ATOM 1332 C CA . SER B 1 31 ? -10.422 2.887 -8.383 1 98.81 31 SER B CA 1
ATOM 1333 C C . SER B 1 31 ? -10.156 1.69 -9.289 1 98.81 31 SER B C 1
ATOM 1335 O O . SER B 1 31 ? -9.938 1.854 -10.492 1 98.81 31 SER B O 1
ATOM 1337 N N . PRO B 1 32 ? -10.258 0.49 -8.695 1 98.69 32 PRO B N 1
ATOM 1338 C CA . PRO B 1 32 ? -10.086 -0.67 -9.57 1 98.69 32 PRO B CA 1
ATOM 1339 C C . PRO B 1 32 ? -11.086 -0.688 -10.727 1 98.69 32 PRO B C 1
ATOM 1341 O O . PRO B 1 32 ? -10.828 -1.305 -11.758 1 98.69 32 PRO B O 1
ATOM 1344 N N . ASP B 1 33 ? -12.164 0.016 -10.609 1 98.06 33 ASP B N 1
ATOM 1345 C CA . ASP B 1 33 ? -13.227 -0.03 -11.609 1 98.06 33 ASP B CA 1
ATOM 1346 C C . ASP B 1 33 ? -13.086 1.107 -12.617 1 98.06 33 ASP B C 1
ATOM 1348 O O . ASP B 1 33 ? -13.875 1.217 -13.555 1 98.06 33 ASP B O 1
ATOM 1352 N N . ASP B 1 34 ? -12.125 1.951 -12.414 1 98.56 34 ASP B N 1
ATOM 1353 C CA . ASP B 1 34 ? -11.938 3.08 -13.32 1 98.56 34 ASP B CA 1
ATOM 1354 C C . ASP B 1 34 ? -11.547 2.605 -14.711 1 98.56 34 ASP B C 1
ATOM 1356 O O . ASP B 1 34 ? -10.797 1.637 -14.859 1 98.56 34 ASP B O 1
ATOM 1360 N N . SER B 1 35 ? -11.875 3.361 -15.711 1 97.56 35 SER B N 1
ATOM 1361 C CA . SER B 1 35 ? -11.594 3.008 -17.094 1 97.56 35 SER B CA 1
ATOM 1362 C C . SER B 1 35 ? -10.102 3.146 -17.406 1 97.56 35 SER B C 1
ATOM 1364 O O . SER B 1 35 ? -9.609 2.549 -18.359 1 97.56 35 SER B O 1
ATOM 1366 N N . VAL B 1 36 ? -9.422 3.938 -16.641 1 96.81 36 VAL B N 1
ATOM 1367 C CA . VAL B 1 36 ? -8.008 4.184 -16.891 1 96.81 36 VAL B CA 1
ATOM 1368 C C . VAL B 1 36 ? -7.188 2.951 -16.516 1 96.81 36 VAL B C 1
ATOM 1370 O O . VAL B 1 36 ? -6.02 2.832 -16.891 1 96.81 36 VAL B O 1
ATOM 1373 N N . VAL B 1 37 ? -7.789 2.115 -15.648 1 98.75 37 VAL B N 1
ATOM 1374 C CA . VAL B 1 37 ? -7.098 0.89 -15.266 1 98.75 37 VAL B CA 1
ATOM 1375 C C . VAL B 1 37 ? -6.996 -0.044 -16.469 1 98.75 37 VAL B C 1
ATOM 1377 O O . VAL B 1 37 ? -8.016 -0.491 -17 1 98.75 37 VAL B O 1
ATOM 1380 N N . GLN B 1 38 ? -5.77 -0.383 -16.891 1 98.5 38 GLN B N 1
ATOM 1381 C CA . GLN B 1 38 ? -5.516 -1.257 -18.031 1 98.5 38 GLN B CA 1
ATOM 1382 C C . GLN B 1 38 ? -5.074 -2.645 -17.578 1 98.5 38 GLN B C 1
ATOM 1384 O O . GLN B 1 38 ? -3.887 -2.873 -17.328 1 98.5 38 GLN B O 1
ATOM 1389 N N . TRP B 1 39 ? -6.012 -3.504 -17.594 1 98.75 39 TRP B N 1
ATOM 1390 C CA . TRP B 1 39 ? -5.766 -4.863 -17.125 1 98.75 39 TRP B CA 1
ATOM 1391 C C . TRP B 1 39 ? -4.988 -5.668 -18.156 1 98.75 39 TRP B C 1
ATOM 1393 O O . TRP B 1 39 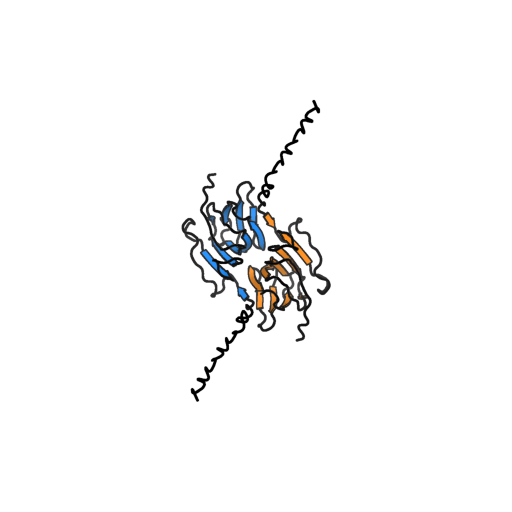? -5.266 -5.582 -19.359 1 98.75 39 TRP B O 1
ATOM 1403 N N . GLY B 1 40 ? -4.031 -6.371 -17.719 1 98.5 40 GLY B N 1
ATOM 1404 C CA . GLY B 1 40 ? -3.256 -7.312 -18.516 1 98.5 40 GLY B CA 1
ATOM 1405 C C . GLY B 1 40 ? -3.131 -8.68 -17.875 1 98.5 40 GLY B C 1
ATOM 1406 O O . GLY B 1 40 ? -3.633 -8.898 -16.766 1 98.5 40 GLY B O 1
ATOM 1407 N N . PRO B 1 41 ? -2.457 -9.539 -18.516 1 97.81 41 PRO B N 1
ATOM 1408 C CA . PRO B 1 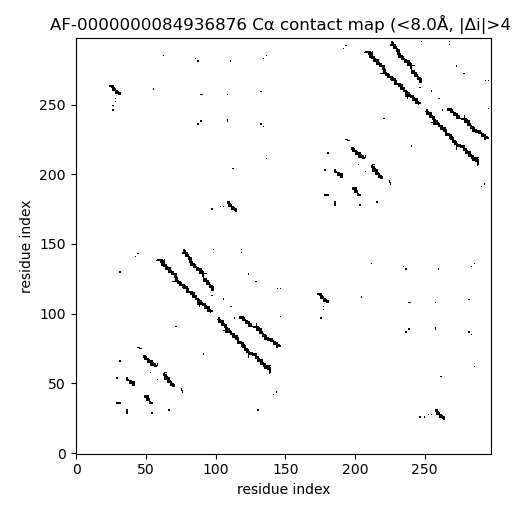41 ? -2.361 -10.906 -18.016 1 97.81 41 PRO B CA 1
ATOM 1409 C C . PRO B 1 41 ? -1.347 -11.047 -16.875 1 97.81 41 PRO B C 1
ATOM 1411 O O . PRO B 1 41 ? -0.416 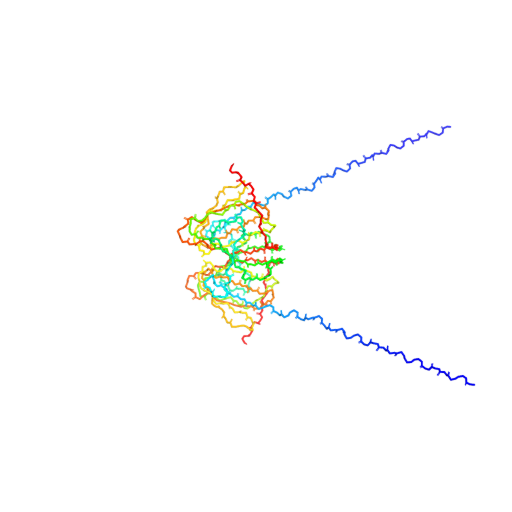-10.242 -16.781 1 97.81 41 PRO B O 1
ATOM 1414 N N . CYS B 1 42 ? -1.572 -12.047 -16.062 1 98.25 42 CYS B N 1
ATOM 1415 C CA . CYS B 1 42 ? -0.555 -12.477 -15.102 1 98.25 42 CYS B CA 1
ATOM 1416 C C . CYS B 1 42 ? 0.523 -13.305 -15.797 1 98.25 42 CYS B C 1
ATOM 1418 O O . CYS B 1 42 ? 0.399 -13.633 -16.984 1 98.25 42 CYS B O 1
ATOM 1420 N N . PRO B 1 43 ? 1.626 -13.492 -15.078 1 97.38 43 PRO B N 1
ATOM 1421 C CA . PRO B 1 43 ? 2.646 -14.359 -15.664 1 97.38 43 PRO B CA 1
ATOM 1422 C C . PRO B 1 43 ? 2.07 -15.688 -16.172 1 97.38 43 PRO B C 1
ATOM 1424 O O . PRO B 1 43 ? 1.09 -16.188 -15.617 1 97.38 43 PRO B O 1
ATOM 1427 N N . ALA B 1 44 ? 2.752 -16.328 -17.062 1 96.88 44 ALA B N 1
ATOM 1428 C CA . ALA B 1 44 ? 2.242 -17.484 -17.797 1 96.88 44 ALA B CA 1
ATOM 1429 C C . ALA B 1 44 ? 1.992 -18.672 -16.875 1 96.88 44 ALA B C 1
ATOM 1431 O O . ALA B 1 44 ? 1.137 -19.516 -17.156 1 96.88 44 ALA B O 1
ATOM 1432 N N . PHE B 1 45 ? 2.746 -18.734 -15.812 1 97.06 45 PHE B N 1
ATOM 1433 C CA . PHE B 1 45 ? 2.604 -19.906 -14.953 1 97.06 45 PHE B CA 1
ATOM 1434 C C . PHE B 1 45 ? 1.397 -19.766 -14.039 1 97.06 45 PHE B C 1
ATOM 1436 O O . PHE B 1 45 ? 1.084 -20.688 -13.266 1 97.06 45 PHE B O 1
ATOM 1443 N N . PHE B 1 46 ? 0.729 -18.625 -14.023 1 97.69 46 PHE B N 1
ATOM 1444 C CA . PHE B 1 46 ? -0.569 -18.5 -13.375 1 97.69 46 PHE B CA 1
ATOM 1445 C C . PHE B 1 46 ? -1.673 -19.078 -14.258 1 97.69 46 PHE B C 1
ATOM 1447 O O . PHE B 1 46 ? -1.67 -18.875 -15.469 1 97.69 46 PHE B O 1
ATOM 1454 N N . PRO B 1 47 ? -2.613 -19.781 -13.672 1 97.25 47 PRO B N 1
ATOM 1455 C CA . PRO B 1 47 ? -3.762 -20.219 -14.477 1 97.25 47 PRO B CA 1
ATOM 1456 C C . PRO B 1 47 ? -4.523 -19.047 -15.094 1 97.25 47 PRO B C 1
ATOM 1458 O O . PRO B 1 47 ? -4.398 -17.906 -14.633 1 97.25 47 PRO B O 1
ATOM 1461 N N . ASP B 1 48 ? -5.375 -19.281 -16.078 1 97.75 48 ASP B N 1
ATOM 1462 C CA . ASP B 1 48 ? -6.18 -18.25 -16.734 1 97.75 48 ASP B CA 1
ATOM 1463 C C . ASP B 1 48 ? -7.121 -17.594 -15.727 1 97.75 48 ASP B C 1
ATOM 1465 O O . ASP B 1 48 ? -7.598 -18.234 -14.789 1 97.75 48 ASP B O 1
ATOM 1469 N N . GLY B 1 49 ? -7.398 -16.266 -15.977 1 98.38 49 GLY B N 1
ATOM 1470 C CA . GLY B 1 49 ? -8.367 -15.562 -15.148 1 98.38 49 GLY B CA 1
ATOM 1471 C C . GLY B 1 49 ? -7.742 -14.469 -14.305 1 98.38 49 GLY B C 1
ATOM 1472 O O . GLY B 1 49 ? -8.43 -13.523 -13.891 1 98.38 49 GLY B O 1
ATOM 1473 N N . CYS B 1 50 ? -6.504 -14.648 -14.031 1 98.5 50 CYS B N 1
ATOM 1474 C CA . CYS B 1 50 ? -5.762 -13.648 -13.273 1 98.5 50 CYS B CA 1
ATOM 1475 C C . CYS B 1 50 ? -5.484 -12.414 -14.117 1 98.5 50 CYS B C 1
ATOM 1477 O O . CYS B 1 50 ? -5.125 -12.531 -15.297 1 98.5 50 CYS B O 1
ATOM 1479 N N . GLU B 1 51 ? -5.652 -11.227 -13.547 1 98.75 51 GLU B N 1
ATOM 1480 C CA . GLU B 1 51 ? -5.32 -9.977 -14.227 1 98.75 51 GLU B CA 1
ATOM 1481 C C . GLU B 1 51 ? -4.48 -9.07 -13.328 1 98.75 51 GLU B C 1
ATOM 1483 O O . GLU B 1 51 ? -4.617 -9.102 -12.102 1 98.75 51 GLU B O 1
ATOM 1488 N N . LEU B 1 52 ? -3.637 -8.258 -13.93 1 98.75 52 LEU B N 1
ATOM 1489 C CA . LEU B 1 52 ? -2.854 -7.242 -13.234 1 98.75 52 LEU B CA 1
ATOM 1490 C C . LEU B 1 52 ? -2.914 -5.91 -13.969 1 98.75 52 LEU B C 1
ATOM 1492 O O . LEU B 1 52 ? -3.092 -5.879 -15.195 1 98.75 52 LEU B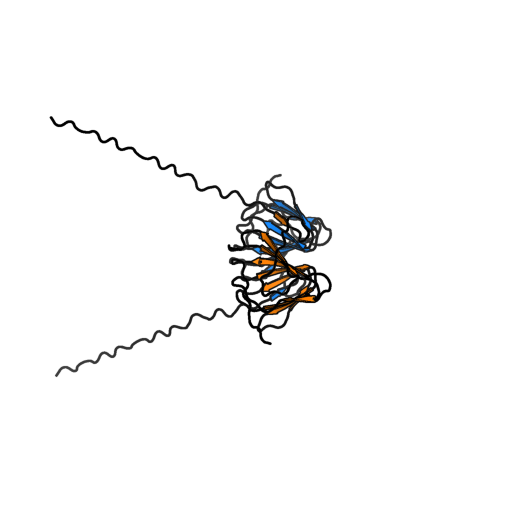 O 1
ATOM 1496 N N . ALA B 1 53 ? -2.783 -4.82 -13.336 1 98.94 53 ALA B N 1
ATOM 1497 C CA . ALA B 1 53 ? -2.68 -3.48 -13.906 1 98.94 53 ALA B CA 1
ATOM 1498 C C . ALA B 1 53 ? -1.666 -2.637 -13.141 1 98.94 53 ALA B C 1
ATOM 1500 O O . ALA B 1 53 ? -1.721 -2.551 -11.906 1 98.94 53 ALA B O 1
ATOM 1501 N N . VAL B 1 54 ? -0.705 -2.029 -13.805 1 98.88 54 VAL B N 1
ATOM 1502 C CA . VAL B 1 54 ? 0.17 -1.044 -13.18 1 98.88 54 VAL B CA 1
ATOM 1503 C C . VAL B 1 54 ? -0.581 0.273 -12.992 1 98.88 54 VAL B C 1
ATOM 1505 O O . VAL B 1 54 ? -1.078 0.851 -13.961 1 98.88 54 VAL B O 1
ATOM 1508 N N . ILE B 1 55 ? -0.666 0.737 -11.797 1 98.88 55 ILE B N 1
ATOM 1509 C CA . ILE B 1 55 ? -1.481 1.925 -11.578 1 98.88 55 ILE B CA 1
ATOM 1510 C C . ILE B 1 55 ? -0.583 3.111 -11.234 1 98.88 55 ILE B C 1
ATOM 1512 O O . ILE B 1 55 ? -1.021 4.262 -11.266 1 98.88 55 ILE B O 1
ATOM 1516 N N . HIS B 1 56 ? 0.647 2.855 -10.914 1 98.81 56 HIS B N 1
ATOM 1517 C CA . HIS B 1 56 ? 1.613 3.928 -10.703 1 98.81 56 HIS B CA 1
ATOM 1518 C C . HIS B 1 56 ? 3.043 3.424 -10.883 1 98.81 56 HIS B C 1
ATOM 1520 O O . HIS B 1 56 ? 3.383 2.332 -10.422 1 98.81 56 HIS B O 1
ATOM 1526 N N . GLY B 1 57 ? 3.844 4.258 -11.547 1 98.5 57 GLY B N 1
ATOM 1527 C CA . GLY B 1 57 ? 5.266 3.98 -11.68 1 98.5 57 GLY B CA 1
ATOM 1528 C C . GLY B 1 57 ? 5.59 3.088 -12.867 1 98.5 57 GLY B C 1
ATOM 1529 O O . GLY B 1 57 ? 4.715 2.785 -13.68 1 98.5 57 GLY B O 1
ATOM 1530 N N . ASP B 1 58 ? 6.852 2.77 -12.992 1 98.56 58 ASP B N 1
ATOM 1531 C CA . ASP B 1 58 ? 7.426 1.866 -13.984 1 98.56 58 ASP B CA 1
ATOM 1532 C C . ASP B 1 58 ? 7.758 0.51 -13.367 1 98.56 58 ASP B C 1
ATOM 1534 O O . ASP B 1 58 ? 8.633 0.413 -12.508 1 98.56 58 ASP B O 1
ATOM 1538 N N . PRO B 1 59 ? 7.047 -0.537 -13.805 1 98.56 59 PRO B N 1
ATOM 1539 C CA . PRO B 1 59 ? 7.262 -1.836 -13.164 1 98.56 59 PRO B CA 1
ATOM 1540 C C . PRO B 1 59 ? 8.703 -2.324 -13.289 1 98.56 59 PRO B C 1
ATOM 1542 O O . PRO B 1 59 ? 9.117 -3.225 -12.555 1 98.56 59 PRO B O 1
ATOM 1545 N N . ALA B 1 60 ? 9.445 -1.794 -14.211 1 98.69 60 ALA B N 1
ATOM 1546 C CA . ALA B 1 60 ? 10.844 -2.195 -14.383 1 98.69 60 ALA B CA 1
ATOM 1547 C C . ALA B 1 60 ? 11.758 -1.428 -13.438 1 98.69 60 ALA B C 1
ATOM 1549 O O . ALA B 1 60 ? 12.969 -1.667 -13.406 1 98.69 60 ALA B O 1
ATOM 1550 N N . LYS B 1 61 ? 11.234 -0.503 -12.648 1 98.69 61 LYS B N 1
ATOM 1551 C CA . LYS B 1 61 ? 11.969 0.311 -11.68 1 98.69 61 LYS B CA 1
ATOM 1552 C C . LYS B 1 61 ? 11.391 0.148 -10.273 1 98.69 61 LYS B C 1
ATOM 1554 O O . LYS B 1 61 ? 10.305 -0.415 -10.109 1 98.69 61 LYS B O 1
ATOM 1559 N N . PRO B 1 62 ? 12.156 0.568 -9.25 1 98.56 62 PRO B N 1
ATOM 1560 C CA . PRO B 1 62 ? 11.633 0.46 -7.887 1 98.56 62 PRO B CA 1
ATOM 1561 C C . PRO B 1 62 ? 10.375 1.296 -7.676 1 98.56 62 PRO B C 1
ATOM 1563 O O . PRO B 1 62 ? 10.18 2.316 -8.344 1 98.56 62 PRO B O 1
ATOM 1566 N N . ASN B 1 63 ? 9.547 0.836 -6.758 1 98.75 63 ASN B N 1
ATOM 1567 C CA . ASN B 1 63 ? 8.422 1.577 -6.203 1 98.75 63 ASN B CA 1
ATOM 1568 C C . ASN B 1 63 ? 7.289 1.72 -7.215 1 98.75 63 ASN B C 1
ATOM 1570 O O . ASN B 1 63 ? 6.695 2.791 -7.34 1 98.75 63 ASN B O 1
ATOM 1574 N N . ALA B 1 64 ? 7.051 0.687 -8.008 1 98.88 64 ALA B N 1
ATOM 1575 C CA . ALA B 1 64 ? 5.824 0.611 -8.789 1 98.88 64 ALA B CA 1
ATOM 1576 C C . ALA B 1 64 ? 4.68 0.034 -7.961 1 98.88 64 ALA B C 1
ATOM 1578 O O . ALA B 1 64 ? 4.906 -0.769 -7.055 1 98.88 64 ALA B O 1
ATOM 1579 N N . ASP B 1 65 ? 3.441 0.418 -8.281 1 98.94 65 ASP B N 1
ATOM 1580 C CA . ASP B 1 65 ? 2.227 -0.081 -7.641 1 98.94 65 ASP B CA 1
ATOM 1581 C C . ASP B 1 65 ? 1.313 -0.764 -8.656 1 98.94 65 ASP B C 1
ATOM 1583 O O . ASP B 1 65 ? 1.142 -0.271 -9.773 1 98.94 65 ASP B O 1
ATOM 1587 N N . ILE B 1 66 ? 0.697 -1.867 -8.266 1 98.94 66 ILE B N 1
ATOM 1588 C CA . ILE B 1 66 ? -0.155 -2.574 -9.211 1 98.94 66 ILE B CA 1
ATOM 1589 C C . ILE B 1 66 ? -1.464 -2.973 -8.531 1 98.94 66 ILE B C 1
ATOM 1591 O O . ILE B 1 66 ? -1.549 -3 -7.305 1 98.94 66 ILE B O 1
ATOM 1595 N N . LEU B 1 67 ? -2.453 -3.256 -9.328 1 98.94 67 LEU B N 1
ATOM 1596 C CA . LEU B 1 67 ? -3.631 -4.035 -8.961 1 98.94 67 LEU B CA 1
ATOM 1597 C C . LEU B 1 67 ? -3.479 -5.488 -9.398 1 98.94 67 LEU B C 1
ATOM 1599 O O . LEU B 1 67 ? -2.973 -5.762 -10.492 1 98.94 67 LEU B O 1
ATOM 1603 N N . PHE B 1 68 ? -3.812 -6.402 -8.555 1 99 68 PHE B N 1
ATOM 1604 C CA . PHE B 1 68 ? -3.896 -7.832 -8.82 1 99 68 PHE B CA 1
ATOM 1605 C C . PHE B 1 68 ? -5.32 -8.336 -8.625 1 99 68 PHE B C 1
ATOM 1607 O O . PHE B 1 68 ? -5.883 -8.211 -7.531 1 99 68 PHE B O 1
ATOM 1614 N N . LYS B 1 69 ? -5.875 -8.922 -9.656 1 98.94 69 LYS B N 1
ATOM 1615 C CA . LYS B 1 69 ? -7.266 -9.367 -9.609 1 98.94 69 LYS B CA 1
ATOM 1616 C C . LYS B 1 69 ? -7.391 -10.828 -10.016 1 98.94 69 LYS B C 1
ATOM 1618 O O . LYS B 1 69 ? -6.855 -11.242 -11.047 1 98.94 69 LYS B O 1
ATOM 1623 N N . ILE B 1 70 ? -8.117 -11.586 -9.219 1 98.94 70 ILE B N 1
ATOM 1624 C CA . ILE B 1 70 ? -8.398 -12.984 -9.531 1 98.94 70 ILE B CA 1
ATOM 1625 C C . ILE B 1 70 ? -9.875 -13.289 -9.273 1 98.94 70 ILE B C 1
ATOM 1627 O O . ILE B 1 70 ? -10.484 -12.695 -8.375 1 98.94 70 ILE B O 1
ATOM 1631 N N . PRO B 1 71 ? -10.445 -14.258 -10 1 98.81 71 PRO B N 1
ATOM 1632 C CA . PRO B 1 71 ? -11.859 -14.586 -9.781 1 98.81 71 PRO B CA 1
ATOM 1633 C C . PRO B 1 71 ? -12.086 -15.328 -8.469 1 98.81 71 PRO B C 1
ATOM 1635 O O . PRO B 1 71 ? -11.141 -15.836 -7.859 1 98.81 71 PRO B O 1
ATOM 1638 N N . GLY B 1 72 ? -13.383 -15.258 -8.062 1 98.88 72 GLY B N 1
ATOM 1639 C CA . GLY B 1 72 ? -13.734 -16.078 -6.914 1 98.88 72 GLY B CA 1
ATOM 1640 C C . GLY B 1 72 ? -13.383 -17.547 -7.094 1 98.88 72 GLY B C 1
ATOM 1641 O O . GLY B 1 72 ? -13.609 -18.109 -8.164 1 98.88 72 GLY B O 1
ATOM 1642 N N . GLY B 1 73 ? -12.805 -18.125 -6.016 1 98.69 73 GLY B N 1
ATOM 1643 C CA . GLY B 1 73 ? -12.461 -19.547 -6.043 1 98.69 73 GLY B CA 1
ATOM 1644 C C . GLY B 1 73 ? -11.102 -19.812 -6.664 1 98.69 73 GLY B C 1
ATOM 1645 O O . GLY B 1 73 ? -10.609 -20.953 -6.609 1 98.69 73 GLY B O 1
ATOM 1646 N N . TYR B 1 74 ? -10.445 -18.859 -7.227 1 98.56 74 TYR B N 1
ATOM 1647 C CA . TYR B 1 74 ? -9.188 -18.984 -7.957 1 98.56 74 TYR B CA 1
ATOM 1648 C C . TYR B 1 74 ? -8.023 -19.203 -7 1 98.56 74 TYR B C 1
ATOM 1650 O O . TYR B 1 74 ? -7.918 -18.531 -5.973 1 98.56 74 TYR B O 1
ATOM 1658 N N . ALA B 1 75 ? -7.18 -20.125 -7.336 1 98.44 75 ALA B N 1
ATOM 1659 C CA . ALA B 1 75 ? -5.938 -20.344 -6.602 1 98.44 75 ALA B CA 1
ATOM 1660 C C . ALA B 1 75 ? -4.723 -20.031 -7.465 1 98.44 75 ALA B C 1
ATOM 1662 O O . ALA B 1 75 ? -4.672 -20.391 -8.641 1 98.44 75 ALA B O 1
ATOM 1663 N N . PHE B 1 76 ? -3.803 -19.281 -6.891 1 97.88 76 PHE B N 1
ATOM 1664 C CA . PHE B 1 76 ? -2.559 -19.047 -7.617 1 97.88 76 PHE B CA 1
ATOM 1665 C C . PHE B 1 76 ? -1.422 -19.859 -7.016 1 97.88 76 PHE B C 1
ATOM 1667 O O . PHE B 1 76 ? -1.378 -20.078 -5.805 1 97.88 76 PHE B O 1
ATOM 1674 N N . PRO B 1 77 ? -0.521 -20.328 -7.832 1 97.56 77 PRO B N 1
ATOM 1675 C CA . PRO B 1 77 ? 0.506 -21.297 -7.41 1 97.56 77 PRO B CA 1
ATOM 1676 C C . PRO B 1 77 ? 1.641 -20.625 -6.629 1 97.56 77 PRO B C 1
ATOM 1678 O O . PRO B 1 77 ? 1.762 -19.406 -6.629 1 97.56 77 PRO B O 1
ATOM 1681 N N . ALA B 1 78 ? 2.459 -21.484 -6.062 1 98.06 78 ALA B N 1
ATOM 1682 C CA . ALA B 1 78 ? 3.631 -21.031 -5.312 1 98.06 78 ALA B CA 1
ATOM 1683 C C . ALA B 1 78 ? 4.594 -20.266 -6.215 1 98.06 78 ALA B C 1
ATOM 1685 O O . ALA B 1 78 ? 4.902 -20.703 -7.324 1 98.06 78 ALA B O 1
ATOM 1686 N N . HIS B 1 79 ? 5.078 -19.141 -5.758 1 98.44 79 HIS B N 1
ATOM 1687 C CA . HIS B 1 79 ? 6.027 -18.297 -6.461 1 98.44 79 HIS B CA 1
ATOM 1688 C C . HIS B 1 79 ? 6.719 -17.328 -5.5 1 98.44 79 HIS B C 1
ATOM 1690 O O . HIS B 1 79 ? 6.406 -17.312 -4.305 1 98.44 79 HIS B O 1
ATOM 1696 N N . TRP B 1 80 ? 7.734 -16.672 -5.969 1 97.75 80 TRP B N 1
ATOM 1697 C CA . TRP B 1 80 ? 8.422 -15.648 -5.184 1 97.75 80 TRP B CA 1
ATOM 1698 C C . TRP B 1 80 ? 8.797 -14.453 -6.051 1 97.75 80 TRP B C 1
ATOM 1700 O O . TRP B 1 80 ? 8.703 -14.508 -7.277 1 97.75 80 TRP B O 1
ATOM 1710 N N . HIS B 1 81 ? 9.008 -13.32 -5.426 1 98 81 HIS B N 1
ATOM 1711 C CA . HIS B 1 81 ? 9.43 -12.062 -6.027 1 98 81 HIS B CA 1
ATOM 1712 C C . HIS B 1 81 ? 10.742 -11.57 -5.41 1 98 81 HIS B C 1
ATOM 1714 O O . HIS B 1 81 ? 11.023 -11.844 -4.242 1 98 81 HIS B O 1
ATOM 1720 N N . THR B 1 82 ? 11.516 -10.781 -6.184 1 98.31 82 THR B N 1
ATOM 1721 C CA . THR B 1 82 ? 12.688 -10.109 -5.629 1 98.31 82 THR B CA 1
ATOM 1722 C C . THR B 1 82 ? 12.273 -9.047 -4.613 1 98.31 82 THR B C 1
ATOM 1724 O O . THR B 1 82 ? 12.977 -8.812 -3.633 1 98.31 82 THR B O 1
ATOM 1727 N N . SER B 1 83 ? 11.172 -8.477 -4.867 1 98.62 83 SER B N 1
ATOM 1728 C CA . SER B 1 83 ? 10.656 -7.383 -4.047 1 98.62 83 SER B CA 1
ATOM 1729 C C . SER B 1 83 ? 9.805 -7.906 -2.9 1 98.62 83 SER B C 1
ATOM 1731 O O . SER B 1 83 ? 9.07 -8.883 -3.064 1 98.62 83 SER B O 1
ATOM 1733 N N . ALA B 1 84 ? 9.906 -7.191 -1.78 1 98.69 84 ALA B N 1
ATOM 1734 C CA . ALA B 1 84 ? 8.805 -7.301 -0.824 1 98.69 84 ALA B CA 1
ATOM 1735 C C . ALA B 1 84 ? 7.496 -6.82 -1.438 1 98.69 84 ALA B C 1
ATOM 1737 O O . ALA B 1 84 ? 7.496 -6.012 -2.367 1 98.69 84 ALA B O 1
ATOM 1738 N N . GLU B 1 85 ? 6.395 -7.352 -0.957 1 98.88 85 GLU B N 1
ATOM 1739 C CA . GLU B 1 85 ? 5.059 -6.914 -1.347 1 98.88 85 GLU B CA 1
ATOM 1740 C C . GLU B 1 85 ? 4.312 -6.301 -0.166 1 98.88 85 GLU B C 1
ATOM 1742 O O . GLU B 1 85 ? 4.199 -6.918 0.895 1 98.88 85 GLU B O 1
ATOM 1747 N N . ARG B 1 86 ? 3.873 -5.102 -0.267 1 98.94 86 ARG B N 1
ATOM 1748 C CA . ARG B 1 86 ? 3.004 -4.387 0.664 1 98.94 86 ARG B CA 1
ATOM 1749 C C . ARG B 1 86 ? 1.581 -4.297 0.126 1 98.94 86 ARG B C 1
ATOM 1751 O O . ARG B 1 86 ? 1.312 -3.537 -0.809 1 98.94 86 ARG B O 1
ATOM 1758 N N . MET B 1 87 ? 0.682 -5.09 0.679 1 99 87 MET B N 1
ATOM 1759 C CA . MET B 1 87 ? -0.587 -5.406 0.029 1 99 87 MET B CA 1
ATOM 1760 C C . MET B 1 87 ? -1.764 -4.914 0.866 1 99 87 MET B C 1
ATOM 1762 O O . MET B 1 87 ? -1.721 -4.969 2.096 1 99 87 MET B O 1
ATOM 1766 N N . VAL B 1 88 ? -2.76 -4.508 0.219 1 99 88 VAL B N 1
ATOM 1767 C CA . VAL B 1 88 ? -4.062 -4.281 0.835 1 99 88 VAL B CA 1
ATOM 1768 C C . VAL B 1 88 ? -5.148 -4.988 0.024 1 99 88 VAL B C 1
ATOM 1770 O O . VAL B 1 88 ? -5.254 -4.793 -1.188 1 99 88 VAL B O 1
ATOM 1773 N N . LEU B 1 89 ? -5.91 -5.848 0.68 1 99 89 LEU B N 1
ATOM 1774 C CA . LEU B 1 89 ? -7.051 -6.457 0.005 1 99 89 LEU B CA 1
ATOM 1775 C C . LEU B 1 89 ? -8.234 -5.492 -0.044 1 99 89 LEU B C 1
ATOM 1777 O O . LEU B 1 89 ? -8.734 -5.062 0.999 1 99 89 LEU B O 1
ATOM 1781 N N . VAL B 1 90 ? -8.742 -5.25 -1.282 1 98.94 90 VAL B N 1
ATOM 1782 C CA . VAL B 1 90 ? -9.766 -4.219 -1.369 1 98.94 90 VAL B CA 1
ATOM 1783 C C . VAL B 1 90 ? -11.078 -4.832 -1.856 1 98.94 90 VAL B C 1
ATOM 1785 O O . VAL B 1 90 ? -12.094 -4.145 -1.937 1 98.94 90 VAL B O 1
ATOM 1788 N N . SER B 1 91 ? -11.031 -6.055 -2.189 1 98.94 91 SER B N 1
ATOM 1789 C CA . SER B 1 91 ? -12.227 -6.82 -2.537 1 98.94 91 SER B CA 1
ATOM 1790 C C . SER B 1 91 ? -12.047 -8.297 -2.225 1 98.94 91 SER B C 1
ATOM 1792 O O . SER B 1 91 ? -10.969 -8.859 -2.443 1 98.94 91 SER B O 1
ATOM 1794 N N . GLY B 1 92 ? -13.102 -8.93 -1.707 1 98.94 92 GLY B N 1
ATOM 1795 C CA . GLY B 1 92 ? -13.148 -10.375 -1.524 1 98.94 92 GLY B CA 1
ATOM 1796 C C . GLY B 1 92 ? -12.555 -10.828 -0.208 1 98.94 92 GLY B C 1
ATOM 1797 O O . GLY B 1 92 ? -12.484 -10.055 0.75 1 98.94 92 GLY B O 1
ATOM 1798 N N . GLU B 1 93 ? -12.312 -12.102 -0.117 1 98.94 93 GLU B N 1
ATOM 1799 C CA . GLU B 1 93 ? -11.625 -12.797 0.966 1 98.94 93 GLU B CA 1
ATOM 1800 C C . GLU B 1 93 ? -10.578 -13.766 0.422 1 98.94 93 GLU B C 1
ATOM 1802 O O . GLU B 1 93 ? -10.852 -14.523 -0.509 1 98.94 93 GLU B O 1
ATOM 1807 N N . MET B 1 94 ? -9.398 -13.719 1.019 1 98.94 94 MET B N 1
ATOM 1808 C CA . MET B 1 94 ? -8.281 -14.445 0.432 1 98.94 94 MET B CA 1
ATOM 1809 C C . MET B 1 94 ? -7.527 -15.234 1.497 1 98.94 94 MET B C 1
ATOM 1811 O O . MET B 1 94 ? -7.316 -14.75 2.607 1 98.94 94 MET B O 1
ATOM 1815 N N . SER B 1 95 ? -7.156 -16.422 1.153 1 98.94 95 SER B N 1
ATOM 1816 C CA . SER B 1 95 ? -6.164 -17.156 1.928 1 98.94 95 SER B CA 1
ATOM 1817 C C . SER B 1 95 ? -4.77 -17 1.335 1 98.94 95 SER B C 1
ATOM 1819 O O . SER B 1 95 ? -4.582 -17.141 0.125 1 98.94 95 SER B O 1
ATOM 1821 N N . LEU B 1 96 ? -3.822 -16.625 2.104 1 98.75 96 LEU B N 1
ATOM 1822 C CA . LEU B 1 96 ? -2.439 -16.406 1.694 1 98.75 96 LEU B CA 1
ATOM 1823 C C . LEU B 1 96 ? -1.477 -17.172 2.592 1 98.75 96 LEU B C 1
ATOM 1825 O O . LEU B 1 96 ? -1.543 -17.078 3.818 1 98.75 96 LEU B O 1
ATOM 1829 N N . THR B 1 97 ? -0.599 -17.953 2.037 1 98.19 97 THR B N 1
ATOM 1830 C CA . THR B 1 97 ? 0.305 -18.797 2.809 1 98.19 97 THR B CA 1
ATOM 1831 C C . THR B 1 97 ? 1.75 -18.594 2.361 1 98.19 97 THR B C 1
ATOM 1833 O O . THR B 1 97 ? 2.066 -18.75 1.18 1 98.19 97 THR B O 1
ATOM 1836 N N . TYR B 1 98 ? 2.553 -18.234 3.264 1 97.62 98 TYR B N 1
ATOM 1837 C CA . TYR B 1 98 ? 3.994 -18.172 3.035 1 97.62 98 TYR B CA 1
ATOM 1838 C C . TYR B 1 98 ? 4.676 -19.422 3.568 1 97.62 98 TYR B C 1
ATOM 1840 O O . TYR B 1 98 ? 4.309 -19.938 4.629 1 97.62 98 TYR B O 1
ATOM 1848 N N . GLN B 1 99 ? 5.656 -19.859 2.836 1 95.25 99 GLN B N 1
ATOM 1849 C CA . GLN B 1 99 ? 6.383 -21.047 3.244 1 95.25 99 GLN B CA 1
ATOM 1850 C C . GLN B 1 99 ? 6.902 -20.922 4.672 1 95.25 99 GLN B C 1
ATOM 1852 O O . GLN B 1 99 ? 7.535 -19.922 5.016 1 95.25 99 GLN B O 1
ATOM 1857 N N . GLY B 1 100 ? 6.602 -21.953 5.449 1 94.81 100 GLY B N 1
ATOM 1858 C CA . GLY B 1 100 ? 7.078 -22 6.82 1 94.81 100 GLY B CA 1
ATOM 1859 C C . GLY B 1 100 ? 6.152 -21.281 7.793 1 94.81 100 GLY B C 1
ATOM 1860 O O . GLY B 1 100 ? 6.434 -21.219 8.992 1 94.81 100 GLY B O 1
ATOM 1861 N N . GLN B 1 101 ? 5.012 -20.781 7.309 1 96.88 101 GLN B N 1
ATOM 1862 C CA . GLN B 1 101 ? 4.051 -20.094 8.172 1 96.88 101 GLN B CA 1
ATOM 1863 C C . GLN B 1 101 ? 2.645 -20.656 7.977 1 96.88 101 GLN B C 1
ATOM 1865 O O . GLN B 1 101 ? 2.35 -21.266 6.945 1 96.88 101 GLN B O 1
ATOM 1870 N N . GLN B 1 102 ? 1.819 -20.453 9.023 1 97.38 102 GLN B N 1
ATOM 1871 C CA . GLN B 1 102 ? 0.413 -20.812 8.891 1 97.38 102 GLN B CA 1
ATOM 1872 C C . GLN B 1 102 ? -0.301 -19.906 7.895 1 97.38 102 GLN B C 1
ATOM 1874 O O . GLN B 1 102 ? 0.062 -18.734 7.742 1 97.38 102 GLN B O 1
ATOM 1879 N N . PRO B 1 103 ? -1.345 -20.422 7.273 1 98.12 103 PRO B N 1
ATOM 1880 C CA . PRO B 1 103 ? -2.117 -19.578 6.363 1 98.12 103 PRO B CA 1
ATOM 1881 C C . PRO B 1 103 ? -2.752 -18.391 7.074 1 98.12 103 PRO B C 1
ATOM 1883 O O . PRO B 1 103 ? -3.193 -18.5 8.219 1 98.12 103 PRO B O 1
ATOM 1886 N N . ALA B 1 104 ? -2.795 -17.359 6.398 1 98.5 104 ALA B N 1
ATOM 1887 C CA . ALA B 1 104 ? -3.518 -16.172 6.855 1 98.5 104 ALA B CA 1
ATOM 1888 C C . ALA B 1 104 ? -4.793 -15.961 6.043 1 98.5 104 ALA B C 1
ATOM 1890 O O . ALA B 1 104 ? -4.805 -16.172 4.828 1 98.5 104 ALA B O 1
ATOM 1891 N N . THR B 1 105 ? -5.793 -15.562 6.699 1 98.69 105 THR B N 1
ATOM 1892 C CA . THR B 1 105 ? -7.008 -15.125 6.023 1 98.69 105 THR B CA 1
ATOM 1893 C C . THR B 1 105 ? -7.055 -13.602 5.941 1 98.69 105 THR B C 1
ATOM 1895 O O . THR B 1 105 ? -7.016 -12.914 6.965 1 98.69 105 THR B O 1
ATOM 1898 N N . LEU B 1 106 ? -7.18 -13.117 4.75 1 98.88 106 LEU B N 1
ATOM 1899 C CA . LEU B 1 106 ? -7.316 -11.688 4.516 1 98.88 106 LEU B CA 1
ATOM 1900 C C . LEU B 1 106 ? -8.766 -11.328 4.191 1 98.88 106 LEU B C 1
ATOM 1902 O O . LEU B 1 106 ? -9.367 -11.922 3.299 1 98.88 106 LEU B O 1
ATOM 1906 N N . LYS B 1 107 ? -9.242 -10.375 4.91 1 98.88 107 LYS B N 1
ATOM 1907 C CA . LYS B 1 107 ? -10.523 -9.75 4.586 1 98.88 107 LYS B CA 1
ATOM 1908 C C . LYS B 1 107 ? -10.32 -8.344 4.016 1 98.88 107 LYS B C 1
ATOM 1910 O O . LYS B 1 107 ? -9.273 -7.73 4.223 1 98.88 107 LYS B O 1
ATOM 1915 N N . THR B 1 108 ? -11.375 -7.93 3.281 1 98.88 108 THR B N 1
ATOM 1916 C CA . THR B 1 108 ? -11.289 -6.609 2.672 1 98.88 108 THR B CA 1
ATOM 1917 C C . THR B 1 108 ? -10.906 -5.555 3.707 1 98.88 108 THR B C 1
ATOM 1919 O O . THR B 1 108 ? -11.477 -5.52 4.801 1 98.88 108 THR B O 1
ATOM 1922 N N . GLY B 1 109 ? -9.93 -4.746 3.357 1 98.88 109 GLY B N 1
ATOM 1923 C CA . GLY B 1 109 ? -9.469 -3.688 4.242 1 98.88 109 GLY B CA 1
ATOM 1924 C C . GLY B 1 109 ? -8.211 -4.059 5.012 1 98.88 109 GLY B C 1
ATOM 1925 O O . GLY B 1 109 ? -7.559 -3.195 5.602 1 98.88 109 GLY B O 1
ATOM 1926 N N . MET B 1 110 ? -7.832 -5.332 5.012 1 98.94 110 MET B N 1
ATOM 1927 C CA . MET B 1 110 ? -6.648 -5.777 5.738 1 98.94 110 MET B CA 1
ATOM 1928 C C . MET B 1 110 ? -5.383 -5.52 4.926 1 98.94 110 MET B C 1
ATOM 1930 O O . MET B 1 110 ? -5.41 -5.562 3.695 1 98.94 110 MET B O 1
ATOM 1934 N N . TYR B 1 111 ? -4.34 -5.285 5.668 1 98.94 111 TYR B N 1
ATOM 1935 C CA . TYR B 1 111 ? -2.979 -5.152 5.16 1 98.94 111 TYR B CA 1
ATOM 1936 C C . TYR B 1 111 ? -2.221 -6.469 5.281 1 98.94 111 TYR B C 1
ATOM 1938 O O . TYR B 1 111 ? -2.41 -7.219 6.242 1 98.94 111 TYR B O 1
ATOM 1946 N N . ALA B 1 112 ? -1.374 -6.754 4.297 1 98.94 112 ALA B N 1
ATOM 1947 C CA . ALA B 1 112 ? -0.441 -7.875 4.387 1 98.94 112 ALA B CA 1
ATOM 1948 C C . ALA B 1 112 ? 0.937 -7.484 3.861 1 98.94 112 ALA B C 1
ATOM 1950 O O . ALA B 1 112 ? 1.047 -6.77 2.863 1 98.94 112 ALA B O 1
ATOM 1951 N N . TYR B 1 113 ? 1.954 -7.953 4.527 1 98.94 113 TYR B N 1
ATOM 1952 C CA . TYR B 1 113 ? 3.34 -7.809 4.098 1 98.94 113 TYR B CA 1
ATOM 1953 C C . TYR B 1 113 ? 3.934 -9.156 3.705 1 98.94 113 TYR B C 1
ATOM 1955 O O . TYR B 1 113 ? 3.871 -10.117 4.473 1 98.94 113 TYR B O 1
ATOM 1963 N N . GLY B 1 114 ? 4.469 -9.258 2.52 1 98.81 114 GLY B N 1
ATOM 1964 C CA . GLY B 1 114 ? 5.234 -10.406 2.07 1 98.81 114 GLY B CA 1
ATOM 1965 C C . GLY B 1 114 ? 6.715 -10.109 1.896 1 98.81 114 GLY B C 1
ATOM 1966 O O . GLY B 1 114 ? 7.094 -9.297 1.046 1 98.81 114 GLY B O 1
ATOM 1967 N N . PRO B 1 115 ? 7.559 -10.789 2.543 1 98.62 115 PRO B N 1
ATOM 1968 C CA . PRO B 1 115 ? 8.992 -10.492 2.445 1 98.62 115 PRO B CA 1
ATOM 1969 C C . PRO B 1 115 ? 9.57 -10.828 1.072 1 98.62 115 PRO B C 1
ATOM 1971 O O . PRO B 1 115 ? 9.086 -11.742 0.4 1 98.62 115 PRO B O 1
ATOM 1974 N N . ALA B 1 116 ? 10.594 -10.039 0.721 1 98.25 116 ALA B N 1
ATOM 1975 C CA . ALA B 1 116 ? 11.336 -10.344 -0.501 1 98.25 116 ALA B CA 1
ATOM 1976 C C . ALA B 1 116 ? 11.773 -11.805 -0.532 1 98.25 116 ALA B C 1
ATOM 1978 O O . ALA B 1 116 ? 12.25 -12.336 0.473 1 98.25 116 ALA B O 1
ATOM 1979 N N . LYS B 1 117 ? 11.5 -12.461 -1.655 1 97.5 117 LYS B N 1
ATOM 1980 C CA . LYS B 1 117 ? 11.977 -13.797 -2.002 1 97.5 117 LYS B CA 1
ATOM 1981 C C . LYS B 1 117 ? 11.219 -14.867 -1.233 1 97.5 117 LYS B C 1
ATOM 1983 O O . LYS B 1 117 ? 11.484 -16.062 -1.392 1 97.5 117 LYS B O 1
ATOM 1988 N N . ALA B 1 118 ? 10.289 -14.492 -0.386 1 97.31 118 ALA B N 1
ATOM 1989 C CA . ALA B 1 118 ? 9.516 -15.5 0.339 1 97.31 118 ALA B CA 1
ATOM 1990 C C . ALA B 1 118 ? 8.539 -16.219 -0.592 1 97.31 118 ALA B C 1
ATOM 1992 O O . ALA B 1 118 ? 7.742 -15.578 -1.281 1 97.31 118 ALA B O 1
ATOM 1993 N N . VAL B 1 119 ? 8.617 -17.484 -0.594 1 97.5 119 VAL B N 1
ATOM 1994 C CA . VAL B 1 119 ? 7.719 -18.297 -1.411 1 97.5 119 VAL B CA 1
ATOM 1995 C C . VAL B 1 119 ? 6.312 -18.266 -0.815 1 97.5 119 VAL B C 1
ATOM 1997 O O . VAL B 1 119 ? 6.141 -18.438 0.393 1 97.5 119 VAL B O 1
ATOM 2000 N N . HIS B 1 120 ? 5.293 -18.078 -1.675 1 98.31 120 HIS B N 1
ATOM 2001 C CA . HIS B 1 120 ? 3.916 -18.016 -1.199 1 98.31 120 HIS B CA 1
ATOM 2002 C C . HIS B 1 120 ? 2.939 -18.453 -2.283 1 98.31 120 HIS B C 1
ATOM 2004 O O . HIS B 1 120 ? 3.301 -18.531 -3.459 1 98.31 120 HIS B O 1
ATOM 2010 N N . HIS B 1 121 ? 1.803 -18.906 -1.887 1 98.38 121 HIS B N 1
ATOM 2011 C CA . HIS B 1 121 ? 0.627 -19.219 -2.691 1 98.38 121 HIS B CA 1
ATOM 2012 C C . HIS B 1 121 ? -0.65 -18.734 -2.01 1 98.38 121 HIS B C 1
ATOM 2014 O O . HIS B 1 121 ? -0.614 -18.281 -0.867 1 98.38 121 HIS B O 1
ATOM 2020 N N . GLY B 1 122 ? -1.758 -18.797 -2.768 1 98.31 122 GLY B N 1
ATOM 2021 C CA . GLY B 1 122 ? -2.992 -18.328 -2.164 1 98.31 122 GLY B CA 1
ATOM 2022 C C . GLY B 1 122 ? -4.227 -18.703 -2.961 1 98.31 122 GLY B C 1
ATOM 2023 O O . GLY B 1 122 ? -4.133 -19.391 -3.975 1 98.31 122 GLY B O 1
ATOM 2024 N N . GLN B 1 123 ? -5.312 -18.266 -2.412 1 98.81 123 GLN B N 1
ATOM 2025 C CA . GLN B 1 123 ? -6.609 -18.547 -3.02 1 98.81 123 GLN B CA 1
ATOM 2026 C C . GLN B 1 123 ? -7.633 -17.469 -2.66 1 98.81 123 GLN B C 1
ATOM 2028 O O . GLN B 1 123 ? -7.688 -17.016 -1.516 1 98.81 123 GLN B O 1
ATOM 2033 N N . CYS B 1 124 ? -8.383 -17.031 -3.703 1 98.94 124 CYS B N 1
ATOM 2034 C CA . CYS B 1 124 ? -9.578 -16.25 -3.416 1 98.94 124 CYS B CA 1
ATOM 2035 C C . CYS B 1 124 ? -10.711 -17.141 -2.914 1 98.94 124 CYS B C 1
ATOM 2037 O O . CYS B 1 124 ? -11.32 -17.875 -3.695 1 98.94 124 CYS B O 1
ATOM 2039 N N . VAL B 1 125 ? -11.07 -16.984 -1.653 1 98.88 125 VAL B N 1
ATOM 2040 C CA . VAL B 1 125 ? -11.953 -17.984 -1.062 1 98.88 125 VAL B CA 1
ATOM 2041 C C . VAL B 1 125 ? -13.391 -17.469 -1.078 1 98.88 125 VAL B C 1
ATOM 2043 O O . VAL B 1 125 ? -14.328 -18.203 -0.745 1 98.88 125 VAL B O 1
ATOM 2046 N N . SER B 1 126 ? -13.57 -16.25 -1.389 1 98.81 126 SER B N 1
ATOM 2047 C CA . SER B 1 126 ? -14.914 -15.711 -1.58 1 98.81 126 SER B CA 1
ATOM 2048 C C . SER B 1 126 ? -15.438 -16.016 -2.979 1 98.81 126 SER B C 1
ATOM 2050 O O . SER B 1 126 ? -14.672 -16.406 -3.861 1 98.81 126 SER B O 1
ATOM 2052 N N . SER B 1 127 ? -16.75 -15.852 -3.16 1 98.56 127 SER B N 1
ATOM 2053 C CA . SER B 1 127 ? -17.344 -15.992 -4.484 1 98.56 127 SER B CA 1
ATOM 2054 C C . SER B 1 127 ? -17.062 -14.773 -5.355 1 98.56 127 SER B C 1
ATOM 2056 O O . SER B 1 127 ? -16.922 -14.891 -6.574 1 98.56 127 SER B O 1
ATOM 2058 N N . GLU B 1 128 ? -17.047 -13.609 -4.762 1 98.44 128 GLU B N 1
ATOM 2059 C CA . GLU B 1 128 ? -16.688 -12.398 -5.496 1 98.44 128 GLU B CA 1
ATOM 2060 C C . GLU B 1 128 ? -15.188 -12.344 -5.777 1 98.44 128 GLU B C 1
ATOM 2062 O O . GLU B 1 128 ? -14.391 -12.945 -5.051 1 98.44 128 GLU B O 1
ATOM 2067 N N . PRO B 1 129 ? -14.781 -11.656 -6.809 1 98.88 129 PRO B N 1
ATOM 2068 C CA . PRO B 1 129 ? -13.359 -11.547 -7.117 1 98.88 129 PRO B CA 1
ATOM 2069 C C . PRO B 1 129 ? -12.555 -10.898 -5.992 1 98.88 129 PRO B C 1
ATOM 2071 O O . PRO B 1 129 ? -13.078 -10.047 -5.27 1 98.88 129 PRO B O 1
ATOM 2074 N N . CYS B 1 130 ? -11.344 -11.352 -5.871 1 98.94 130 CYS B N 1
ATOM 2075 C CA . CYS B 1 130 ? -10.383 -10.703 -4.984 1 98.94 130 CYS B CA 1
ATOM 2076 C C . CYS B 1 130 ? -9.539 -9.688 -5.742 1 98.94 130 CYS B C 1
ATOM 2078 O O . CYS B 1 130 ? -9.117 -9.945 -6.871 1 98.94 130 CYS B O 1
ATOM 2080 N N . ILE B 1 131 ? -9.352 -8.484 -5.121 1 99 131 ILE B N 1
ATOM 2081 C CA . ILE B 1 131 ? -8.461 -7.465 -5.672 1 99 131 ILE B CA 1
ATOM 2082 C C . ILE B 1 131 ? -7.48 -7 -4.598 1 99 131 ILE B C 1
ATOM 2084 O O . ILE B 1 131 ? -7.887 -6.629 -3.496 1 99 131 ILE B O 1
ATOM 2088 N N . LEU B 1 132 ? -6.207 -7.086 -4.918 1 99 132 LEU B N 1
ATOM 2089 C CA . LEU B 1 132 ? -5.152 -6.516 -4.086 1 99 132 LEU B CA 1
ATOM 2090 C C . LEU B 1 132 ? -4.598 -5.242 -4.715 1 99 132 LEU B C 1
ATOM 2092 O O . LEU B 1 132 ? -4.422 -5.172 -5.934 1 99 132 LEU B O 1
ATOM 2096 N N . VAL B 1 133 ? -4.363 -4.227 -3.906 1 99 133 VAL B N 1
ATOM 2097 C CA . VAL B 1 133 ? -3.389 -3.193 -4.234 1 99 133 VAL B CA 1
ATOM 2098 C C . VAL B 1 133 ? -2.018 -3.582 -3.686 1 99 133 VAL B C 1
ATOM 2100 O O . VAL B 1 133 ? -1.883 -3.896 -2.502 1 99 133 VAL B O 1
ATOM 2103 N N . ILE B 1 134 ? -1.004 -3.588 -4.504 1 99 134 ILE B N 1
ATOM 2104 C CA . ILE B 1 134 ? 0.32 -4.035 -4.086 1 99 134 ILE B CA 1
ATOM 2105 C C . ILE B 1 134 ? 1.348 -2.943 -4.367 1 99 134 ILE B C 1
ATOM 2107 O O . ILE B 1 134 ? 1.498 -2.502 -5.508 1 99 134 ILE B O 1
ATOM 2111 N N . ALA B 1 135 ? 2.008 -2.516 -3.391 1 99 135 ALA B N 1
ATOM 2112 C CA . ALA B 1 135 ? 3.146 -1.609 -3.518 1 99 135 ALA B CA 1
ATOM 2113 C C . ALA B 1 135 ? 4.465 -2.377 -3.48 1 99 135 ALA B C 1
ATOM 2115 O O . ALA B 1 135 ? 4.812 -2.979 -2.463 1 99 135 ALA B O 1
ATOM 2116 N N . PHE B 1 136 ? 5.219 -2.314 -4.512 1 98.94 136 PHE B N 1
ATOM 2117 C CA . PHE B 1 136 ? 6.516 -2.979 -4.598 1 98.94 136 PHE B CA 1
ATOM 2118 C C . PHE B 1 136 ? 7.637 -2.031 -4.191 1 98.94 136 PHE B C 1
ATOM 2120 O O . PHE B 1 136 ? 7.504 -0.812 -4.312 1 98.94 136 PHE B O 1
ATOM 2127 N N . GLU B 1 137 ? 8.719 -2.609 -3.709 1 98.81 137 GLU B N 1
ATOM 2128 C CA . GLU B 1 137 ? 9.93 -1.853 -3.412 1 98.81 137 GLU B CA 1
ATOM 2129 C C . GLU B 1 137 ? 10.938 -1.953 -4.555 1 98.81 137 GLU B C 1
ATOM 2131 O O . GLU B 1 137 ? 11.586 -0.965 -4.906 1 98.81 137 GLU B O 1
ATOM 2136 N N . ALA B 1 138 ? 11.156 -3.107 -5.105 1 98.75 138 ALA B N 1
ATOM 2137 C CA . ALA B 1 138 ? 11.992 -3.398 -6.262 1 98.75 138 ALA B CA 1
ATOM 2138 C C . ALA B 1 138 ? 11.148 -3.646 -7.508 1 98.75 138 ALA B C 1
ATOM 2140 O O . ALA B 1 138 ? 9.922 -3.689 -7.43 1 98.75 138 ALA B O 1
ATOM 2141 N N . PRO B 1 139 ? 11.773 -3.684 -8.672 1 98.81 139 PRO B N 1
ATOM 2142 C CA . PRO B 1 139 ? 11.008 -3.924 -9.891 1 98.81 139 PRO B CA 1
ATOM 2143 C C . PRO B 1 139 ? 10.07 -5.125 -9.773 1 98.81 139 PRO B C 1
ATOM 2145 O O . PRO B 1 139 ? 10.367 -6.07 -9.039 1 98.81 139 PRO B O 1
ATOM 2148 N N . VAL B 1 140 ? 9.016 -5.082 -10.523 1 98.75 140 VAL B N 1
ATOM 2149 C CA . VAL B 1 140 ? 7.992 -6.121 -10.469 1 98.75 140 VAL B CA 1
ATOM 2150 C C . VAL B 1 140 ? 8.469 -7.359 -11.227 1 98.75 140 VAL B C 1
ATOM 2152 O O . VAL B 1 140 ? 8.836 -7.27 -12.398 1 98.75 140 VAL B O 1
ATOM 2155 N N . ASP B 1 141 ? 8.484 -8.484 -10.539 1 98.56 141 ASP B N 1
ATOM 2156 C CA . ASP B 1 141 ? 8.805 -9.781 -11.125 1 98.56 141 ASP B CA 1
ATOM 2157 C C . ASP B 1 141 ? 8.109 -10.914 -10.367 1 98.56 141 ASP B C 1
ATOM 2159 O O . ASP B 1 141 ? 7.473 -10.68 -9.336 1 98.56 141 ASP B O 1
ATOM 2163 N N . ALA B 1 142 ? 7.992 -12.016 -10.953 1 98.38 142 ALA B N 1
ATOM 2164 C CA . ALA B 1 142 ? 7.5 -13.234 -10.32 1 98.38 142 ALA B CA 1
ATOM 2165 C C . ALA B 1 142 ? 8.195 -14.469 -10.883 1 98.38 142 ALA B C 1
ATOM 2167 O O . ALA B 1 142 ? 8.344 -14.609 -12.094 1 98.38 142 ALA B O 1
ATOM 2168 N N . PHE B 1 143 ? 8.578 -15.336 -9.961 1 98 143 PHE B N 1
ATOM 2169 C CA . PHE B 1 143 ? 9.242 -16.578 -10.344 1 98 143 PHE B CA 1
ATOM 2170 C C . PHE B 1 143 ? 8.523 -17.781 -9.758 1 98 143 PHE B C 1
ATOM 2172 O O . PHE B 1 143 ? 8.25 -17.828 -8.555 1 98 143 PHE B O 1
ATOM 2179 N N . GLU B 1 144 ? 8.227 -18.688 -10.633 1 97.31 144 GLU B N 1
ATOM 2180 C CA . GLU B 1 144 ? 7.562 -19.906 -10.188 1 97.31 144 GLU B CA 1
ATOM 2181 C C . GLU B 1 144 ? 8.422 -20.656 -9.18 1 97.31 144 GLU B C 1
ATOM 2183 O O . GLU B 1 144 ? 9.648 -20.688 -9.305 1 97.31 144 GLU B O 1
ATOM 2188 N N . ALA B 1 145 ? 7.762 -21.141 -8.18 1 95.62 145 ALA B N 1
ATOM 2189 C CA . ALA B 1 145 ? 8.445 -21.953 -7.188 1 95.62 145 ALA B CA 1
ATOM 2190 C C . ALA B 1 145 ? 7.805 -23.328 -7.078 1 95.62 145 ALA B C 1
ATOM 2192 O O . ALA B 1 145 ? 6.641 -23.516 -7.445 1 95.62 145 ALA B O 1
ATOM 2193 N N . ASP B 1 146 ? 8.617 -24.297 -6.727 1 80.44 146 ASP B N 1
ATOM 2194 C CA . ASP B 1 146 ? 8.102 -25.656 -6.512 1 80.44 146 ASP B CA 1
ATOM 2195 C C . ASP B 1 146 ? 7.617 -25.828 -5.074 1 80.44 146 ASP B C 1
ATOM 2197 O O . ASP B 1 146 ? 8.367 -25.594 -4.125 1 80.44 146 ASP B O 1
ATOM 2201 N N . GLU B 1 147 ? 6.508 -25.297 -4.574 1 63.53 147 GLU B N 1
ATOM 2202 C CA . GLU B 1 147 ? 6.137 -25.609 -3.199 1 63.53 147 GLU B CA 1
ATOM 2203 C C . GLU B 1 147 ? 5.496 -26.984 -3.1 1 63.53 147 GLU B C 1
ATOM 2205 O O . GLU B 1 147 ? 4.324 -27.156 -3.441 1 63.53 147 GLU B O 1
ATOM 2210 N N . SER B 1 148 ? 6.188 -27.984 -3.5 1 47.62 148 SER B N 1
ATOM 2211 C CA . SER B 1 148 ? 5.641 -29.281 -3.158 1 47.62 148 SER B CA 1
ATOM 2212 C C . SER B 1 148 ? 5.078 -29.297 -1.739 1 47.62 148 SER B C 1
ATOM 2214 O O . SER B 1 148 ? 5.695 -28.75 -0.82 1 47.62 148 SER B O 1
ATOM 2216 N N . PRO B 1 149 ? 3.795 -29.516 -1.668 1 41.16 149 PRO B N 1
ATOM 2217 C CA . PRO B 1 149 ? 3.412 -29.891 -0.304 1 41.16 149 PRO B CA 1
ATOM 2218 C C . PRO B 1 149 ? 4.375 -30.906 0.323 1 41.16 149 PRO B C 1
ATOM 2220 O O . PRO B 1 149 ? 5.059 -31.641 -0.394 1 41.16 149 PRO B O 1
#

Secondary structure (DSSP, 8-state):
---------------------------EEE-TTSTT---EEPPTTSPTT-EEEEEES-TTSSS-EEEEEE-TT-EEEEEE-SS-EEEEEEESEEEEEETTS--EEEETT-EEEE-TT--EEEEE-SSSPEEEEEEESSPP--EE-----/---------------------------EEE-TTSTT---EEPPTTSPTT-EEEEEES-TTSSS-EEEEEE-TT-EEEEEE-SS-EEEEEEESEEEEEETTS--EEEETT-EEEE-TT--EEEEE-SSSPEEEEEEESSPP--EE-----

pLDDT: mean 90.5, std 16.74, range [37.53, 99.0]

Solvent-accessible surface area (backbone atoms only — not comparable to full-atom values): 16504 Å² total; per-residue (Å²): 135,80,81,80,78,79,78,80,81,80,80,79,80,78,78,77,70,71,74,76,72,73,75,78,69,74,63,50,72,46,44,89,80,39,86,84,58,60,72,39,74,51,64,82,87,44,63,91,71,40,31,30,23,76,76,40,72,47,49,86,35,60,55,16,30,33,39,41,34,35,44,38,64,39,63,45,65,35,22,27,25,80,23,35,38,43,32,34,30,53,32,40,30,32,39,43,30,40,75,96,52,77,70,42,79,43,45,56,50,19,37,36,41,40,39,50,57,47,41,29,34,35,31,20,72,26,78,52,45,24,32,34,43,35,42,28,57,35,37,70,62,75,40,83,44,85,65,73,128,135,80,80,79,80,80,79,78,81,80,79,80,80,78,78,77,71,71,76,76,72,75,73,78,70,76,64,49,72,46,45,89,82,40,84,84,58,59,74,39,73,51,64,83,88,44,64,90,70,41,31,29,24,77,77,40,73,48,48,86,35,60,54,16,29,32,39,41,35,34,44,37,67,38,63,46,65,35,23,26,25,80,24,35,38,45,33,34,29,54,32,40,28,32,39,42,30,41,75,97,51,76,71,41,81,44,44,56,50,19,36,36,42,40,39,52,57,49,42,32,33,36,30,20,73,26,78,52,46,23,32,32,43,35,41,29,58,35,38,71,61,76,39,85,46,84,66,71,126

Organism: Ferrimonas balearica (strain DSM 9799 / CCM 4581 / KCTC 23876 / PAT) (NCBI:txid550540)

Sequence (298 aa):
MKPLMTTSLALALVLLTPPPVRANELALSVSPDDSVVQWGPCPAFFPDGCELAVIHGDPAKPNADILFKIPGGYAFPAHWHTSAERMVLVSGEMSLTYQGQQPATLKTGMYAYGPAKAVHHGQCVSSEPCILVIAFEAPVDAFEADESPMKPLMTTSLALALVLLTPPPVRANELALSVSPDDSVVQWGPCPAFFPDGCELAVIHGDPAKPNADILFKIPGGYAFPAHWHTSAERMVLVSGEMSLTYQGQQPATLKTGMYAYGPAKAVHHGQCVSSEPCILVIAFEAPVDAFEADESP

InterPro domains:
  IPR011051 RmlC-like cupin domain superfamily [SSF51182] (37-147)
  IPR013096 Cupin 2, conserved barrel [PF07883] (70-134)
  IPR014710 RmlC-like jelly roll fold [G3DSA:2.60.120.10] (30-149)

Foldseek 3Di:
DPDDPPDDDPDPPPPPDPDPPPPPDDDDDDDPPDPVFDWDDDPPQWDPAKIKGFPDDDLQFFWTKMKIKHAAFGKGAKKFAQWKKKKAKQDAKKWKDWPPDDIDIDDHGDIDIGHHGTIMIMHRHGRGMIMMIIITGGRDDMGHDDPDD/DPDDPPPDDPDPPDPPDPDPPPPDDDDDDDDPPDPVFDWDDDPPQWDPAKIKGFPDDDLQFFWTKMKIKGAAFGKGAKKFAQWKKKKAKQDAKKWKDWPPDDIDIDDHGDIDIGHHGTIMIMHRHGRGMIMMIIITGGRDDMGHDDPDD